Protein AF-A0A5R2N5Z0-F1 (afdb_monomer_lite)

Secondary structure (DSSP, 8-state):
-HHHHHHHHHHHHHHSSSHHHHHHHHHHHHHHHHHHHHHHHHHHHHHHHHSS-SHHHHHHHHHHHHHHHHHGGG--TTS-HHHHHHHHHHHHHHHHHHHHHHHHHHHHHS-TTTHHHHHHHHHHHHHHHHHHHHHHHHHHT-B-TTT--BTTSSPPGGG--GGGTHHHHHHHHHHHHHHHHHHHHHHHHSPPPP--

Foldseek 3Di:
DPPPLVVVLVLQLLLDPHSVVSNVLLVVLQVVLVVVCVVCLVVLLVCLLPDFWLVVLLVVLLVLLLVLLLCLLVSWRVPDSNSVSNSVSSNVSSVSSSVSNVLSCQVVQDPPVCSVVVVVVVVVVVVVVVVVLVVCLQAAQQADLVQCAGPVRHHHPPNAGVNRVSSVSVSSNVVSVVSVVVCVCCVPPPDTGDRD

pLDDT: mean 79.61, std 14.68, range [30.98, 94.62]

Structure (mmCIF, N/CA/C/O backbone):
data_AF-A0A5R2N5Z0-F1
#
_entry.id   AF-A0A5R2N5Z0-F1
#
loop_
_atom_site.group_PDB
_atom_site.id
_atom_site.type_symbol
_atom_site.label_atom_id
_atom_site.label_alt_id
_atom_site.label_comp_id
_atom_site.label_asym_id
_atom_site.label_entity_id
_atom_site.label_seq_id
_atom_site.pdbx_PDB_ins_code
_atom_site.Cartn_x
_atom_site.Cartn_y
_atom_site.Cartn_z
_atom_site.occupancy
_atom_site.B_iso_or_equiv
_atom_site.auth_seq_id
_atom_site.auth_comp_id
_atom_site.auth_asym_id
_atom_site.auth_atom_id
_atom_site.pdbx_PDB_model_num
ATOM 1 N N . GLU A 1 1 ? 20.540 -1.200 4.847 1.00 33.84 1 GLU A N 1
ATOM 2 C CA . GLU A 1 1 ? 19.324 -0.393 4.609 1.00 33.84 1 GLU A CA 1
ATOM 3 C C . GLU A 1 1 ? 19.370 0.466 3.334 1.00 33.84 1 GLU A C 1
ATOM 5 O O . GLU A 1 1 ? 18.316 0.897 2.898 1.00 33.84 1 GLU A O 1
ATOM 10 N N . ASP A 1 2 ? 20.505 0.599 2.629 1.00 30.98 2 ASP A N 1
ATOM 11 C CA . ASP A 1 2 ? 20.614 1.455 1.420 1.00 30.98 2 ASP A CA 1
ATOM 12 C C . ASP A 1 2 ? 20.087 0.867 0.089 1.00 30.98 2 ASP A C 1
ATOM 14 O O . ASP A 1 2 ? 20.066 1.545 -0.938 1.00 30.98 2 ASP A O 1
ATOM 18 N N . GLY A 1 3 ? 19.667 -0.401 0.060 1.00 31.23 3 GLY A N 1
ATOM 19 C CA . GLY A 1 3 ? 19.335 -1.094 -1.195 1.00 31.23 3 GLY A CA 1
ATOM 20 C C . GLY A 1 3 ? 17.943 -0.787 -1.761 1.00 31.23 3 GLY A C 1
ATOM 21 O O . GLY A 1 3 ? 17.785 -0.699 -2.977 1.00 31.23 3 GLY A O 1
ATOM 22 N N . ALA A 1 4 ? 16.940 -0.607 -0.896 1.00 36.75 4 ALA A N 1
ATOM 23 C CA . ALA A 1 4 ? 15.539 -0.465 -1.310 1.00 36.75 4 ALA A CA 1
ATOM 24 C C . ALA A 1 4 ? 15.214 0.956 -1.804 1.00 36.75 4 ALA A C 1
ATOM 26 O O . ALA A 1 4 ? 14.618 1.114 -2.864 1.00 36.75 4 ALA A O 1
ATOM 27 N N . VAL A 1 5 ? 15.721 1.989 -1.116 1.00 38.81 5 VAL A N 1
ATOM 28 C CA . VAL A 1 5 ? 15.572 3.400 -1.532 1.00 38.81 5 VAL A CA 1
ATOM 29 C C . VAL A 1 5 ? 16.271 3.662 -2.878 1.00 38.81 5 VAL A C 1
ATOM 31 O O . VAL A 1 5 ? 15.799 4.456 -3.688 1.00 38.81 5 VAL A O 1
ATOM 34 N N . SER A 1 6 ? 17.364 2.943 -3.162 1.00 37.88 6 SER A N 1
ATOM 35 C CA . SER A 1 6 ? 18.084 3.025 -4.440 1.00 37.88 6 SER A CA 1
ATOM 36 C C . SER A 1 6 ? 17.338 2.354 -5.604 1.00 37.88 6 SER A C 1
ATOM 38 O O . SER A 1 6 ? 17.490 2.777 -6.751 1.00 37.88 6 SER A O 1
ATOM 40 N N . ALA A 1 7 ? 16.538 1.316 -5.339 1.00 41.22 7 ALA A N 1
ATOM 41 C CA . ALA A 1 7 ? 15.806 0.587 -6.374 1.00 41.22 7 ALA A CA 1
ATOM 42 C C . ALA A 1 7 ? 14.606 1.392 -6.902 1.00 41.22 7 ALA A C 1
ATOM 44 O O . ALA A 1 7 ? 14.468 1.534 -8.118 1.00 41.22 7 ALA A O 1
ATOM 45 N N . ASP A 1 8 ? 13.818 2.001 -6.011 1.00 47.19 8 ASP A N 1
ATOM 46 C CA . ASP A 1 8 ? 12.657 2.818 -6.396 1.00 47.19 8 ASP A CA 1
ATOM 47 C C . ASP A 1 8 ? 13.067 4.113 -7.110 1.00 47.19 8 ASP A C 1
ATOM 49 O O . ASP A 1 8 ? 12.486 4.493 -8.129 1.00 47.19 8 ASP A O 1
ATOM 53 N N . GLY A 1 9 ? 14.149 4.751 -6.652 1.00 47.19 9 GLY A N 1
ATOM 54 C CA . GLY A 1 9 ? 14.732 5.901 -7.338 1.00 47.19 9 GLY A CA 1
ATOM 55 C C . GLY A 1 9 ? 15.148 5.566 -8.775 1.00 47.19 9 GLY A C 1
ATOM 56 O O . GLY A 1 9 ? 14.816 6.300 -9.706 1.00 47.19 9 GLY A O 1
ATOM 57 N N . LYS A 1 10 ? 15.796 4.416 -8.998 1.00 47.25 10 LYS A N 1
ATOM 58 C CA . LYS A 1 10 ? 16.235 3.997 -10.340 1.00 47.25 10 LYS A CA 1
ATOM 59 C C . LYS A 1 10 ? 15.083 3.810 -11.330 1.00 47.25 10 LYS A C 1
ATOM 61 O O . LYS A 1 10 ? 15.271 4.044 -12.522 1.00 47.25 10 LYS A O 1
ATOM 66 N N . VAL A 1 11 ? 13.900 3.413 -10.865 1.00 53.12 11 VAL A N 1
ATOM 67 C CA . VAL A 1 11 ? 12.702 3.275 -11.711 1.00 53.12 11 VAL A CA 1
ATOM 68 C C . VAL A 1 11 ? 12.232 4.642 -12.209 1.00 53.12 11 VAL A C 1
ATOM 70 O O . VAL A 1 11 ? 12.000 4.828 -13.403 1.00 53.12 11 VAL A O 1
ATOM 73 N N . VAL A 1 12 ? 12.173 5.632 -11.319 1.00 52.94 12 VAL A N 1
ATOM 74 C CA . VAL A 1 12 ? 11.751 6.997 -11.663 1.00 52.94 12 VAL A CA 1
ATOM 75 C C . VAL A 1 12 ? 12.792 7.708 -12.529 1.00 52.94 12 VAL A C 1
ATOM 77 O O . VAL A 1 12 ? 12.440 8.400 -13.483 1.00 52.94 12 VAL A O 1
ATOM 80 N N . SER A 1 13 ? 14.083 7.486 -12.263 1.00 51.47 13 SER A N 1
ATOM 81 C CA . SER A 1 13 ? 15.160 8.042 -13.087 1.00 51.47 13 SER A CA 1
ATOM 82 C C . SER A 1 13 ? 15.214 7.446 -14.494 1.00 51.47 13 SER A C 1
ATOM 84 O O . SER A 1 13 ? 15.720 8.100 -15.395 1.00 51.47 13 SER A O 1
ATOM 86 N N . ARG A 1 14 ? 14.719 6.215 -14.694 1.00 51.12 14 ARG A N 1
ATOM 87 C CA . ARG A 1 14 ? 14.605 5.582 -16.021 1.00 51.12 14 ARG A CA 1
ATOM 88 C C . ARG A 1 14 ? 13.442 6.139 -16.846 1.00 51.12 14 ARG A C 1
ATOM 90 O O . ARG A 1 14 ? 13.487 6.064 -18.068 1.00 51.12 14 ARG A O 1
ATOM 97 N N . MET A 1 15 ? 12.411 6.683 -16.196 1.00 50.12 15 MET A N 1
ATOM 98 C CA . MET A 1 15 ? 11.264 7.304 -16.872 1.00 50.12 15 MET A CA 1
ATOM 99 C C . MET A 1 15 ? 11.481 8.787 -17.206 1.00 50.12 15 MET A C 1
ATOM 101 O O . MET A 1 15 ? 10.793 9.315 -18.080 1.00 50.12 15 MET A O 1
ATOM 105 N N . ALA A 1 16 ? 12.410 9.459 -16.519 1.00 50.47 16 ALA A N 1
ATOM 106 C CA . ALA A 1 16 ? 12.745 10.860 -16.746 1.00 50.47 16 ALA A CA 1
ATOM 107 C C . ALA A 1 16 ? 13.871 11.007 -17.783 1.00 50.47 16 ALA A C 1
ATOM 109 O O . ALA A 1 16 ? 14.869 10.295 -17.738 1.00 50.47 16 ALA A O 1
ATOM 110 N N . SER A 1 17 ? 13.742 11.981 -18.686 1.00 51.91 17 SER A N 1
ATOM 111 C CA . SER A 1 17 ? 14.800 12.370 -19.632 1.00 51.91 17 SER A CA 1
ATOM 112 C C . SER A 1 17 ? 16.055 12.918 -18.936 1.00 51.91 17 SER A C 1
ATOM 114 O O . SER A 1 17 ? 17.140 12.862 -19.508 1.00 51.91 17 SER A O 1
ATOM 116 N N . ASP A 1 18 ? 15.909 13.395 -17.694 1.00 61.56 18 ASP A N 1
ATOM 117 C CA . ASP A 1 18 ? 16.994 13.746 -16.778 1.00 61.56 18 ASP A CA 1
ATOM 118 C C . ASP A 1 18 ? 16.850 12.945 -15.460 1.00 61.56 18 ASP A C 1
ATOM 120 O O . ASP A 1 18 ? 15.913 13.185 -14.684 1.00 61.56 18 ASP A O 1
ATOM 124 N N . PRO A 1 19 ? 17.772 12.005 -15.173 1.00 63.25 19 PRO A N 1
ATOM 125 C CA . PRO A 1 19 ? 17.781 11.208 -13.948 1.00 63.25 19 PRO A CA 1
ATOM 126 C C . PRO A 1 19 ? 17.721 12.036 -12.659 1.00 63.25 19 PRO A C 1
ATOM 128 O O . PRO A 1 19 ? 17.112 11.599 -11.679 1.00 63.25 19 PRO A O 1
ATOM 131 N N . THR A 1 20 ? 18.329 13.227 -12.647 1.00 69.94 20 THR A N 1
ATOM 132 C CA . THR A 1 20 ? 18.408 14.085 -11.456 1.00 69.94 20 THR A CA 1
ATOM 133 C C . THR A 1 20 ? 17.073 14.762 -11.157 1.00 69.94 20 THR A C 1
ATOM 135 O O . THR A 1 20 ? 16.627 14.763 -10.008 1.00 69.94 20 THR A O 1
ATOM 138 N N . ALA A 1 21 ? 16.373 15.234 -12.192 1.00 70.50 21 ALA A N 1
ATOM 139 C CA . ALA A 1 21 ? 15.020 15.771 -12.072 1.00 70.50 21 ALA A CA 1
ATOM 140 C C . ALA A 1 21 ? 14.020 14.688 -11.624 1.00 70.50 21 ALA A C 1
ATOM 142 O O . ALA A 1 21 ? 13.158 14.953 -10.785 1.00 70.50 21 ALA A O 1
ATOM 143 N N . GLY A 1 22 ? 14.183 13.452 -12.118 1.00 71.06 22 GLY A N 1
ATOM 144 C CA . GLY A 1 22 ? 13.424 12.279 -11.672 1.00 71.06 22 GLY A CA 1
ATOM 145 C C . GLY A 1 22 ? 13.566 12.012 -10.171 1.00 71.06 22 GLY A C 1
ATOM 146 O O . GLY A 1 22 ? 12.567 11.874 -9.466 1.00 71.06 22 GLY A O 1
ATOM 147 N N . GLN A 1 23 ? 14.805 11.999 -9.667 1.00 73.81 23 GLN A N 1
ATOM 148 C CA . GLN A 1 23 ? 15.074 11.819 -8.234 1.00 73.81 23 GLN A CA 1
ATOM 149 C C . GLN A 1 23 ? 14.538 12.961 -7.376 1.00 73.81 23 GLN A C 1
ATOM 151 O O . GLN A 1 23 ? 13.970 12.711 -6.313 1.00 73.81 23 GLN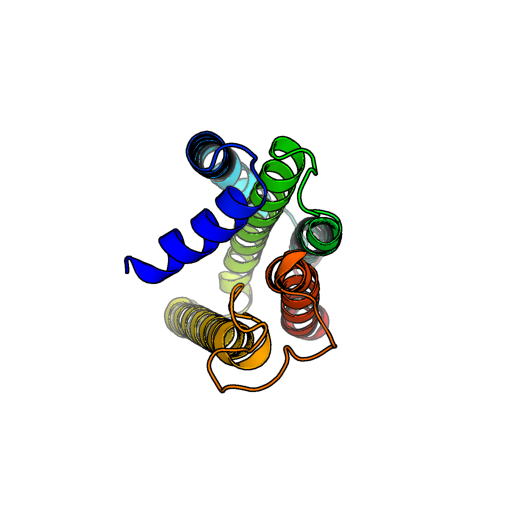 A O 1
ATOM 156 N N . ALA A 1 24 ? 14.691 14.207 -7.827 1.00 80.62 24 ALA A N 1
ATOM 157 C CA . ALA A 1 24 ? 14.181 15.358 -7.094 1.00 80.62 24 ALA A CA 1
ATOM 158 C C . ALA A 1 24 ? 12.651 15.302 -6.968 1.00 80.62 24 ALA A C 1
ATOM 160 O O . ALA A 1 24 ? 12.121 15.427 -5.865 1.00 80.62 24 ALA A O 1
ATOM 161 N N . ALA A 1 25 ? 11.936 15.049 -8.072 1.00 78.69 25 ALA A N 1
ATOM 162 C CA . ALA A 1 25 ? 10.478 14.933 -8.067 1.00 78.69 25 ALA A CA 1
ATOM 163 C C . ALA A 1 25 ? 9.991 13.803 -7.149 1.00 78.69 25 ALA A C 1
ATOM 165 O O . ALA A 1 25 ? 9.043 13.995 -6.389 1.00 78.69 25 ALA A O 1
ATOM 166 N N . TRP A 1 26 ? 10.669 12.654 -7.175 1.00 80.75 26 TRP A N 1
ATOM 167 C CA . TRP A 1 26 ? 10.400 11.541 -6.267 1.00 80.75 26 TRP A CA 1
ATOM 168 C C . TRP A 1 26 ? 10.559 11.939 -4.797 1.00 80.75 26 TRP A C 1
ATOM 170 O O . TRP A 1 26 ? 9.645 11.740 -3.995 1.00 80.75 26 TRP A O 1
ATOM 180 N N . GLY A 1 27 ? 11.689 12.565 -4.453 1.00 83.50 27 GLY A N 1
ATOM 181 C CA . GLY A 1 27 ? 11.962 13.037 -3.097 1.00 83.50 27 GLY A CA 1
ATOM 182 C C . GLY A 1 27 ? 10.915 14.036 -2.605 1.00 83.50 27 GLY A C 1
ATOM 183 O O . GLY A 1 27 ? 10.393 13.888 -1.500 1.00 83.50 27 GLY A O 1
ATOM 184 N N . TYR A 1 28 ? 10.537 15.008 -3.443 1.00 86.00 28 TYR A N 1
ATOM 185 C CA . TYR A 1 28 ? 9.466 15.953 -3.118 1.00 86.00 28 TYR A CA 1
ATOM 186 C C . TYR A 1 28 ? 8.107 15.268 -2.951 1.00 86.00 28 TYR A C 1
ATOM 188 O O . TYR A 1 28 ? 7.357 15.630 -2.047 1.00 86.00 28 TYR A O 1
ATOM 196 N N . GLY A 1 29 ? 7.794 14.265 -3.774 1.00 86.69 29 GLY A N 1
ATOM 197 C CA . GLY A 1 29 ? 6.554 13.498 -3.670 1.00 86.69 29 GLY A CA 1
ATOM 198 C C . GLY A 1 29 ? 6.425 12.727 -2.362 1.00 86.69 29 GLY A C 1
ATOM 199 O O . GLY A 1 29 ? 5.371 12.772 -1.722 1.00 86.69 29 GLY A O 1
ATOM 200 N N . ILE A 1 30 ? 7.501 12.060 -1.935 1.00 86.38 30 ILE A N 1
ATOM 201 C CA . ILE A 1 30 ? 7.548 11.362 -0.645 1.00 86.38 30 ILE A CA 1
ATOM 202 C C . ILE A 1 30 ? 7.458 12.364 0.506 1.00 86.38 30 ILE A C 1
ATOM 204 O O . ILE A 1 30 ? 6.686 12.148 1.438 1.00 86.38 30 ILE A O 1
ATOM 208 N N . ALA A 1 31 ? 8.190 13.479 0.439 1.00 89.81 31 ALA A N 1
ATOM 209 C CA . ALA A 1 31 ? 8.143 14.512 1.472 1.00 89.81 31 ALA A CA 1
ATOM 210 C C . ALA A 1 31 ? 6.736 15.118 1.612 1.00 89.81 31 ALA A C 1
ATOM 212 O O . ALA A 1 31 ? 6.231 15.263 2.725 1.00 89.81 31 ALA A O 1
ATOM 213 N N . ALA A 1 32 ? 6.075 15.419 0.491 1.00 90.94 32 ALA A N 1
ATOM 214 C CA . ALA A 1 32 ? 4.706 15.920 0.479 1.00 90.94 32 ALA A CA 1
ATOM 215 C C . ALA A 1 32 ? 3.717 14.886 1.038 1.00 90.94 32 ALA A C 1
ATOM 217 O O . ALA A 1 32 ? 2.877 15.237 1.865 1.00 90.94 32 ALA A O 1
ATOM 218 N N . ALA A 1 33 ? 3.840 13.612 0.648 1.00 91.44 33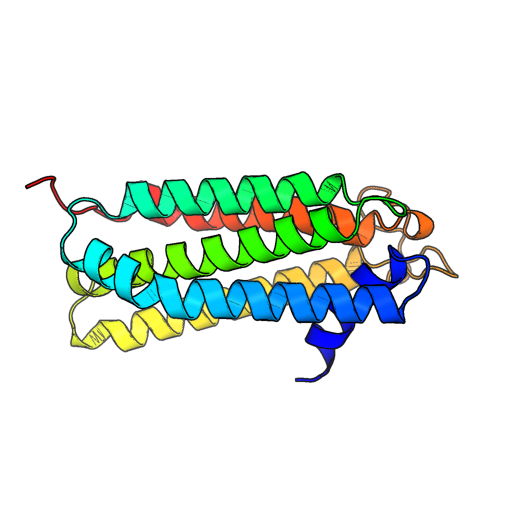 ALA A N 1
ATOM 219 C CA . ALA A 1 33 ? 3.025 12.532 1.202 1.00 91.44 33 ALA A CA 1
ATOM 220 C C . ALA A 1 33 ? 3.214 12.413 2.720 1.00 91.44 33 ALA A C 1
ATOM 222 O O . ALA A 1 33 ? 2.233 12.390 3.459 1.00 91.44 33 ALA A O 1
ATOM 223 N N . GLY A 1 34 ? 4.464 12.413 3.190 1.00 91.75 34 GLY A N 1
ATOM 224 C CA . GLY A 1 34 ? 4.799 12.363 4.611 1.00 91.75 34 GLY A CA 1
ATOM 225 C C . GLY A 1 34 ? 4.230 13.546 5.393 1.00 91.75 34 GLY A C 1
ATOM 226 O O . GLY A 1 34 ? 3.694 13.351 6.479 1.00 91.75 34 GLY A O 1
ATOM 227 N N . LEU A 1 35 ? 4.263 14.757 4.827 1.00 94.50 35 LEU A N 1
ATOM 228 C CA . LEU A 1 35 ? 3.645 15.937 5.434 1.00 94.50 35 LEU A CA 1
ATOM 229 C C . LEU A 1 35 ? 2.119 15.790 5.539 1.00 94.50 35 LEU A C 1
ATOM 231 O O . LEU A 1 35 ? 1.541 16.079 6.585 1.00 94.50 35 LEU A O 1
ATOM 235 N N . VAL A 1 36 ? 1.469 15.309 4.475 1.00 93.75 36 VAL A N 1
ATOM 236 C CA . VAL A 1 36 ? 0.022 15.039 4.465 1.00 93.75 36 VAL A CA 1
ATOM 237 C C . VAL A 1 36 ? -0.339 13.999 5.524 1.00 93.75 36 VAL A C 1
ATOM 239 O O . VAL A 1 36 ? -1.278 14.213 6.287 1.00 93.75 36 VAL A O 1
ATOM 242 N N . ILE A 1 37 ? 0.427 12.910 5.617 1.00 92.94 37 ILE A N 1
ATOM 243 C CA . ILE A 1 37 ? 0.243 11.872 6.636 1.00 92.94 37 ILE A CA 1
ATOM 244 C C . ILE A 1 37 ? 0.420 12.472 8.033 1.00 92.94 37 ILE A C 1
ATOM 246 O O . ILE A 1 37 ? -0.460 12.326 8.871 1.00 92.94 37 ILE A O 1
ATOM 250 N N . ALA A 1 38 ? 1.501 13.209 8.283 1.00 94.12 38 ALA A N 1
ATOM 251 C CA . ALA A 1 38 ? 1.785 13.790 9.593 1.00 94.12 38 ALA A CA 1
ATOM 252 C C . ALA A 1 38 ? 0.668 14.724 10.093 1.00 94.12 38 ALA A C 1
ATOM 254 O O . ALA A 1 38 ? 0.347 14.721 11.280 1.00 94.12 38 ALA A O 1
ATOM 255 N N . ILE A 1 39 ? 0.057 15.500 9.193 1.00 94.62 39 ILE A N 1
ATOM 256 C CA . ILE A 1 39 ? -1.018 16.440 9.534 1.00 94.62 39 ILE A CA 1
ATOM 257 C C . ILE A 1 39 ? -2.366 15.724 9.689 1.00 94.62 39 ILE A C 1
ATOM 259 O O . ILE A 1 39 ? -3.127 16.034 10.606 1.00 94.62 39 ILE A O 1
ATOM 263 N N . LEU A 1 40 ? -2.689 14.786 8.795 1.00 92.81 40 LEU A N 1
ATOM 264 C CA . LEU A 1 40 ? -4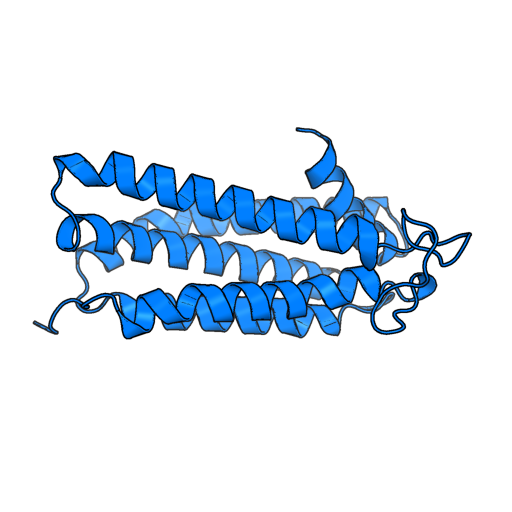.008 14.151 8.761 1.00 92.81 40 LEU A CA 1
ATOM 265 C C . LEU A 1 40 ? -4.125 12.937 9.686 1.00 92.81 40 LEU A C 1
ATOM 267 O O . LEU A 1 40 ? -5.230 12.658 10.146 1.00 92.81 40 LEU A O 1
ATOM 271 N N . SER A 1 41 ? -3.033 12.238 10.005 1.00 91.12 41 SER A N 1
ATOM 272 C CA . SER A 1 41 ? -3.059 11.057 10.879 1.00 91.12 41 SER A CA 1
ATOM 273 C C . SER A 1 41 ? -3.674 11.330 12.258 1.00 91.12 41 SER A C 1
ATOM 275 O O . SER A 1 41 ? -4.524 10.541 12.665 1.00 91.12 41 SER A O 1
ATOM 277 N N . PRO A 1 42 ? -3.367 12.436 12.971 1.00 90.62 42 PRO A N 1
ATOM 278 C CA . PRO A 1 42 ? -4.038 12.759 14.235 1.00 90.62 42 PRO A CA 1
ATOM 279 C C . PRO A 1 42 ? -5.548 12.988 14.078 1.00 90.62 42 PRO A C 1
ATOM 281 O O . PRO A 1 42 ? -6.340 12.578 14.926 1.00 90.62 42 PRO A O 1
ATOM 284 N N . ILE A 1 43 ? -5.957 13.625 12.976 1.00 92.06 43 ILE A N 1
ATOM 285 C CA . ILE A 1 43 ? -7.364 13.925 12.683 1.00 92.06 43 ILE A CA 1
ATOM 286 C C . ILE A 1 43 ? -8.117 12.623 12.399 1.00 92.06 43 ILE A C 1
ATOM 288 O O . ILE A 1 43 ? -9.164 12.367 12.988 1.00 92.06 43 ILE A O 1
ATOM 292 N N . LEU A 1 44 ? -7.561 11.777 11.531 1.00 90.00 44 LEU A N 1
ATOM 293 C CA . LEU A 1 44 ? -8.141 10.486 11.179 1.00 90.00 44 LEU A CA 1
ATOM 294 C C . LEU A 1 44 ? -8.118 9.502 12.348 1.00 90.00 44 LEU A C 1
ATOM 296 O O . LEU A 1 44 ? -9.073 8.751 12.495 1.00 90.00 44 LEU A O 1
ATOM 300 N N . GLY A 1 45 ? -7.097 9.543 13.207 1.00 89.00 45 GLY A N 1
ATOM 301 C CA . GLY A 1 45 ? -7.054 8.772 14.449 1.00 89.00 45 GLY A CA 1
ATOM 302 C C . GLY A 1 45 ? -8.190 9.163 15.393 1.00 89.00 45 GLY A C 1
ATOM 303 O O . GLY A 1 45 ? -8.958 8.309 15.820 1.00 89.00 45 GLY A O 1
ATOM 304 N N . SER A 1 46 ? -8.392 10.467 15.609 1.00 89.19 46 SER A N 1
ATOM 305 C CA . SER A 1 46 ? -9.523 10.974 16.399 1.00 89.19 46 SER A CA 1
ATOM 306 C C . SER A 1 46 ? -10.880 10.564 15.806 1.00 89.19 46 SER A C 1
ATOM 308 O O . SER A 1 46 ? -11.787 10.152 16.534 1.00 89.19 46 SER A O 1
ATOM 310 N N . ILE A 1 47 ? -11.017 10.602 14.474 1.00 88.44 47 ILE A N 1
ATOM 311 C CA . ILE A 1 47 ? -12.203 10.092 13.772 1.00 88.44 47 ILE A CA 1
ATOM 312 C C . ILE A 1 47 ? -12.347 8.580 13.991 1.00 88.44 47 ILE A C 1
ATOM 314 O O . ILE A 1 47 ? -13.450 8.124 14.275 1.00 88.44 47 ILE A O 1
ATOM 318 N N . ALA A 1 48 ? -11.278 7.792 13.893 1.00 85.62 48 ALA A N 1
ATOM 319 C CA . ALA A 1 48 ? -11.308 6.341 14.082 1.00 85.62 48 ALA A CA 1
ATOM 320 C C . ALA A 1 48 ? -11.691 5.935 15.516 1.00 85.62 48 ALA A C 1
ATOM 322 O O . ALA A 1 48 ? -12.384 4.930 15.715 1.00 85.62 48 ALA A O 1
ATOM 323 N N . ASP A 1 49 ? -11.305 6.743 16.502 1.00 82.69 49 ASP A N 1
ATOM 324 C CA . ASP A 1 49 ? -11.668 6.548 17.904 1.00 82.69 49 ASP A CA 1
ATOM 325 C C . ASP A 1 49 ? -13.152 6.855 18.152 1.00 82.69 49 ASP A C 1
ATOM 327 O O . ASP A 1 49 ? -13.843 6.085 18.824 1.00 82.69 49 ASP A O 1
ATOM 331 N N . GLN A 1 50 ? -13.672 7.935 17.559 1.00 80.44 50 GLN A N 1
ATOM 332 C CA . GLN A 1 50 ? -15.043 8.412 17.787 1.00 80.44 50 GLN A CA 1
ATOM 333 C C . GLN A 1 50 ? -16.098 7.769 16.871 1.00 80.44 50 GLN A C 1
ATOM 335 O O . GLN A 1 50 ? -17.271 7.689 17.232 1.00 80.44 50 GLN A O 1
ATOM 340 N N . THR A 1 51 ? -15.711 7.311 15.680 1.00 68.56 51 THR A N 1
ATOM 341 C CA . THR A 1 51 ? -16.649 6.817 14.659 1.00 68.56 51 THR A CA 1
ATOM 342 C C . THR A 1 51 ? -17.018 5.346 14.893 1.00 68.56 51 THR A C 1
ATOM 344 O O . THR A 1 51 ? -16.280 4.577 15.512 1.00 68.56 51 THR A O 1
ATOM 347 N N . GLY A 1 52 ? -18.199 4.946 14.404 1.00 73.75 52 GLY A N 1
ATOM 348 C CA . GLY A 1 52 ? -18.734 3.579 14.453 1.00 73.75 52 GLY A CA 1
ATOM 349 C C . GLY A 1 52 ? -17.927 2.566 13.616 1.00 73.75 52 GLY A C 1
ATOM 350 O O . GLY A 1 52 ? -16.799 2.252 13.968 1.00 73.75 52 GLY A O 1
ATOM 351 N N . PRO A 1 53 ? -18.462 1.963 12.548 1.00 82.44 53 PRO A N 1
ATOM 352 C CA . PRO A 1 53 ? -17.761 0.896 11.823 1.00 82.44 53 PRO A CA 1
ATOM 353 C C . PRO A 1 53 ? -16.443 1.381 11.186 1.00 82.44 53 PRO A C 1
ATOM 355 O O . PRO A 1 53 ? -16.416 2.428 10.535 1.00 82.44 53 PRO A O 1
ATOM 358 N N . ARG A 1 54 ? -15.351 0.621 11.359 1.00 86.00 54 ARG A N 1
ATOM 359 C CA . ARG A 1 54 ? -14.010 0.962 10.831 1.00 86.00 54 ARG A CA 1
ATOM 360 C C . ARG A 1 54 ? -13.750 0.350 9.461 1.00 86.00 54 ARG A C 1
ATOM 362 O O . ARG A 1 54 ? -13.009 0.925 8.664 1.00 86.00 54 ARG A O 1
ATOM 369 N N . LYS A 1 55 ? -14.391 -0.778 9.141 1.00 87.56 55 LYS A N 1
ATOM 370 C CA . LYS A 1 55 ? -14.193 -1.450 7.851 1.00 87.56 55 LYS A CA 1
ATOM 371 C C . LYS A 1 55 ? -14.526 -0.570 6.645 1.00 87.56 55 LYS A C 1
ATOM 373 O O . LYS A 1 55 ? -13.762 -0.632 5.688 1.00 87.56 55 LYS A O 1
ATOM 378 N N . PRO A 1 56 ? -15.592 0.260 6.634 1.00 89.69 56 PRO A N 1
ATOM 379 C CA . PRO A 1 56 ? -15.875 1.120 5.486 1.00 89.69 56 PRO A CA 1
ATOM 380 C C . PRO A 1 56 ? -14.744 2.111 5.189 1.00 89.69 56 PRO A C 1
ATOM 382 O O . PRO A 1 56 ? -14.429 2.342 4.025 1.00 89.69 56 PRO A O 1
ATOM 385 N N . TRP A 1 57 ? -14.091 2.643 6.227 1.00 90.50 57 TRP A N 1
ATOM 386 C CA . TRP A 1 57 ? -12.928 3.519 6.075 1.00 90.50 57 TRP A CA 1
ATOM 387 C C . TRP A 1 57 ? -11.734 2.769 5.498 1.00 90.50 57 TRP A C 1
ATOM 389 O O . TRP A 1 57 ? -11.121 3.231 4.537 1.00 90.50 57 TRP A O 1
ATOM 399 N N . ILE A 1 58 ? -11.456 1.571 6.019 1.00 91.44 58 ILE A N 1
ATOM 400 C CA . ILE A 1 58 ? -10.400 0.715 5.476 1.00 91.44 58 ILE A CA 1
ATOM 401 C C . ILE A 1 58 ? -10.692 0.363 4.010 1.00 91.44 58 ILE A C 1
ATOM 403 O O . ILE A 1 58 ? -9.798 0.452 3.180 1.00 91.44 58 ILE A O 1
ATOM 407 N N . ALA A 1 59 ? -11.939 0.039 3.657 1.00 91.81 59 ALA A N 1
ATOM 408 C CA . ALA A 1 59 ? -12.335 -0.278 2.282 1.00 91.81 59 ALA A CA 1
ATOM 409 C C . ALA A 1 59 ? -12.167 0.918 1.336 1.00 91.81 59 ALA A C 1
ATOM 411 O O . ALA A 1 59 ? -11.714 0.754 0.201 1.00 91.81 59 ALA A O 1
ATOM 412 N N . PHE A 1 60 ? -12.499 2.121 1.803 1.00 93.69 60 PHE A N 1
ATOM 413 C CA . PHE A 1 60 ? -12.320 3.354 1.046 1.00 93.69 60 PHE A CA 1
ATOM 414 C C . PHE A 1 60 ? -10.841 3.599 0.716 1.00 93.69 60 PHE A C 1
ATOM 416 O O . PHE A 1 60 ? -10.483 3.721 -0.457 1.00 93.69 60 PHE A O 1
ATOM 423 N N . PHE A 1 61 ? -9.964 3.581 1.724 1.00 93.69 61 PHE A N 1
ATOM 424 C CA . PHE A 1 61 ? -8.529 3.773 1.505 1.00 93.69 61 PHE A CA 1
ATOM 425 C C . PHE A 1 61 ? -7.893 2.614 0.731 1.00 93.69 61 PHE A C 1
ATOM 427 O O . PHE A 1 61 ? -7.075 2.845 -0.159 1.00 93.69 61 PHE A O 1
ATOM 434 N N . ALA A 1 62 ? -8.326 1.378 0.980 1.00 93.00 62 ALA A N 1
ATOM 435 C CA . ALA A 1 62 ? -7.906 0.213 0.212 1.00 93.00 62 ALA A CA 1
ATOM 436 C C . ALA A 1 62 ? -8.235 0.368 -1.278 1.00 93.00 62 ALA A C 1
ATOM 438 O O . ALA A 1 62 ? -7.392 0.080 -2.125 1.00 93.00 62 ALA A O 1
ATOM 439 N N . THR A 1 63 ? -9.426 0.878 -1.606 1.00 94.00 63 THR A N 1
ATOM 440 C CA . THR A 1 63 ? -9.832 1.138 -2.993 1.00 94.00 63 THR A CA 1
ATOM 441 C C . THR A 1 63 ? -8.941 2.199 -3.631 1.00 94.00 63 THR A C 1
ATOM 443 O O . THR A 1 63 ? -8.424 1.975 -4.723 1.00 94.00 63 THR A O 1
ATOM 446 N N . ILE A 1 64 ? -8.687 3.318 -2.939 1.00 94.50 64 ILE A N 1
ATOM 447 C CA . ILE A 1 64 ? -7.780 4.372 -3.427 1.00 94.50 64 ILE A CA 1
ATOM 448 C C . ILE A 1 64 ? -6.387 3.801 -3.703 1.00 94.50 64 ILE A C 1
ATOM 450 O O . ILE A 1 64 ? -5.820 4.053 -4.768 1.00 94.50 64 ILE A O 1
ATOM 454 N N . LYS A 1 65 ? -5.852 2.997 -2.780 1.00 92.81 65 LYS A N 1
ATOM 455 C CA . LYS A 1 65 ? -4.551 2.342 -2.932 1.00 92.81 65 LYS A CA 1
ATOM 456 C C . LYS A 1 65 ? -4.529 1.408 -4.142 1.00 92.81 65 LYS A C 1
ATOM 458 O O . LYS A 1 65 ? -3.635 1.523 -4.974 1.00 92.81 65 LYS A O 1
ATOM 463 N N . ILE A 1 66 ? -5.506 0.510 -4.265 1.00 93.19 66 ILE A N 1
ATOM 464 C CA . ILE A 1 66 ? -5.583 -0.474 -5.358 1.00 93.19 66 ILE A CA 1
ATOM 465 C C . ILE A 1 66 ? -5.695 0.225 -6.712 1.00 93.19 66 ILE A C 1
ATOM 467 O O . ILE A 1 66 ? -4.968 -0.125 -7.642 1.00 93.19 66 ILE A O 1
ATOM 471 N N . VAL A 1 67 ? -6.565 1.232 -6.821 1.00 93.75 67 VAL A N 1
ATOM 472 C CA . VAL A 1 67 ? -6.729 2.016 -8.050 1.00 93.75 67 VAL A CA 1
ATOM 473 C C . VAL A 1 67 ? -5.432 2.744 -8.389 1.00 93.75 67 VAL A C 1
ATOM 475 O O . VAL A 1 67 ? -4.965 2.640 -9.519 1.00 93.75 67 VAL A O 1
ATOM 478 N N . SER A 1 68 ? -4.802 3.407 -7.416 1.00 91.44 68 SER A N 1
ATOM 479 C CA . SER A 1 68 ? -3.549 4.137 -7.644 1.00 91.44 68 SER A CA 1
ATOM 480 C C . SER A 1 68 ? -2.426 3.210 -8.115 1.00 91.44 68 SER A C 1
ATOM 482 O O . SER A 1 68 ? -1.760 3.507 -9.103 1.00 91.44 68 SER A O 1
ATOM 484 N N . LEU A 1 69 ? -2.270 2.047 -7.474 1.00 89.88 69 LEU A N 1
ATOM 485 C CA . LEU A 1 69 ? -1.280 1.036 -7.853 1.00 89.88 69 LEU A CA 1
ATOM 486 C C . LEU A 1 69 ? -1.564 0.412 -9.225 1.00 89.88 69 LEU A C 1
ATOM 488 O O . LEU A 1 69 ? -0.637 0.150 -9.985 1.00 89.88 69 LEU A O 1
ATOM 492 N N . THR A 1 70 ? -2.833 0.199 -9.569 1.00 89.69 70 THR A N 1
ATOM 493 C CA . THR A 1 70 ? -3.217 -0.325 -10.888 1.00 89.69 70 THR A CA 1
ATOM 494 C C . THR A 1 70 ? -2.937 0.702 -11.983 1.00 89.69 70 THR A C 1
ATOM 496 O O . THR A 1 70 ? -2.440 0.349 -13.050 1.00 89.69 70 THR A O 1
ATOM 499 N N . LEU A 1 71 ? -3.188 1.988 -11.716 1.00 88.50 71 LEU A N 1
ATOM 500 C CA . LEU A 1 71 ? -2.918 3.074 -12.659 1.00 88.50 71 LEU A CA 1
ATOM 501 C C . LEU A 1 71 ? -1.421 3.280 -12.930 1.00 88.50 71 LEU A C 1
ATOM 503 O O . LEU A 1 71 ? -1.078 3.764 -14.009 1.00 88.50 71 LEU A O 1
ATOM 507 N N . LEU A 1 72 ? -0.527 2.850 -12.029 1.00 85.00 72 LEU A N 1
ATOM 508 C CA . LEU A 1 72 ? 0.919 2.839 -12.289 1.00 85.00 72 LEU A CA 1
ATOM 509 C C . LEU A 1 72 ? 1.304 1.941 -13.476 1.00 85.00 72 LEU A C 1
ATOM 511 O O . LEU A 1 72 ? 2.357 2.153 -14.071 1.00 85.00 72 LEU A O 1
ATOM 515 N N . TRP A 1 73 ? 0.438 1.016 -13.908 1.00 82.81 73 TRP A N 1
ATOM 516 C CA . TRP A 1 73 ? 0.635 0.295 -15.168 1.00 82.81 73 TRP A CA 1
ATOM 517 C C . TRP A 1 73 ? 0.773 1.236 -16.371 1.00 82.81 73 TRP A C 1
ATOM 519 O O . TRP A 1 73 ? 1.523 0.951 -17.302 1.00 82.81 73 TRP A O 1
ATOM 529 N N . PHE A 1 74 ? 0.083 2.377 -16.365 1.00 80.19 74 PHE A N 1
ATOM 530 C CA . PHE A 1 74 ? 0.130 3.354 -17.455 1.00 80.19 74 PHE A CA 1
ATOM 531 C C . PHE A 1 74 ? 1.328 4.308 -17.368 1.00 80.19 74 PHE A C 1
ATOM 533 O O . PHE A 1 74 ? 1.486 5.150 -18.249 1.00 80.19 74 PHE A O 1
ATOM 540 N N . ALA A 1 75 ? 2.195 4.169 -16.359 1.00 76.62 75 ALA A N 1
ATOM 541 C CA . ALA A 1 75 ? 3.426 4.941 -16.218 1.00 76.62 75 ALA A CA 1
ATOM 542 C C . ALA A 1 75 ? 4.510 4.456 -17.203 1.00 76.62 75 ALA A C 1
ATOM 544 O O . ALA A 1 75 ? 5.538 3.914 -16.808 1.00 76.62 75 ALA A O 1
ATOM 545 N N . ALA A 1 76 ? 4.262 4.598 -18.505 1.00 71.38 76 ALA A N 1
ATOM 546 C CA . ALA A 1 76 ? 5.238 4.289 -19.548 1.00 71.38 76 ALA A CA 1
ATOM 547 C C . ALA A 1 76 ? 6.349 5.362 -19.614 1.00 71.38 76 ALA A C 1
ATOM 549 O O . ALA A 1 76 ? 6.088 6.521 -19.269 1.00 71.38 76 ALA A O 1
ATOM 550 N N . PRO A 1 77 ? 7.563 5.039 -20.097 1.00 62.00 77 PRO A N 1
ATOM 551 C CA . PRO A 1 77 ? 8.602 6.037 -20.356 1.00 62.00 77 PRO A CA 1
ATOM 552 C C . PRO A 1 77 ? 8.070 7.185 -21.236 1.00 62.00 77 PRO A C 1
ATOM 554 O O . PRO A 1 77 ? 7.479 6.938 -22.285 1.00 62.00 77 PRO A O 1
ATOM 557 N N . GLY A 1 78 ? 8.229 8.438 -20.790 1.00 64.25 78 GLY A N 1
ATOM 558 C CA . GLY A 1 78 ? 7.622 9.624 -21.422 1.00 64.25 78 GLY A CA 1
ATOM 559 C C . GLY A 1 78 ? 6.277 10.073 -20.828 1.00 64.25 78 GLY A C 1
ATOM 560 O O . GLY A 1 78 ? 5.751 11.115 -21.219 1.00 64.25 78 GLY A O 1
ATOM 561 N N . SER A 1 79 ? 5.729 9.334 -19.859 1.00 71.06 79 SER A N 1
ATOM 562 C CA . SER A 1 79 ? 4.552 9.754 -19.089 1.00 71.06 79 SER A CA 1
ATOM 563 C C . SER A 1 79 ? 4.864 10.940 -18.177 1.00 71.06 79 SER A C 1
ATOM 565 O O . SER A 1 79 ? 6.010 11.176 -17.793 1.00 71.06 79 SER A O 1
ATOM 567 N N . ASN A 1 80 ? 3.826 11.682 -17.782 1.00 78.81 80 ASN A N 1
ATOM 568 C CA . ASN A 1 80 ? 3.984 12.809 -16.871 1.00 78.81 80 ASN A CA 1
ATOM 569 C C . ASN A 1 80 ? 4.498 12.330 -15.500 1.00 78.81 80 ASN A C 1
ATOM 571 O O . ASN A 1 80 ? 3.744 11.759 -14.710 1.00 78.81 80 ASN A O 1
ATOM 575 N N . LEU A 1 81 ? 5.772 12.611 -15.218 1.00 77.81 81 LEU A N 1
ATOM 576 C CA . LEU A 1 81 ? 6.457 12.278 -13.970 1.00 77.81 81 LEU A CA 1
ATOM 577 C C . LEU A 1 81 ? 5.674 12.732 -12.729 1.00 77.81 81 LEU A C 1
ATOM 579 O O . LEU A 1 81 ? 5.602 11.996 -11.748 1.00 77.81 81 LEU A O 1
ATOM 583 N N . PHE A 1 82 ? 5.029 13.901 -12.789 1.00 81.06 82 PHE A N 1
ATOM 584 C CA . PHE A 1 82 ? 4.202 14.403 -11.693 1.00 81.06 82 PHE A CA 1
ATOM 585 C C . PHE A 1 82 ? 3.034 13.464 -11.380 1.00 81.06 82 PHE A C 1
ATOM 587 O O . PHE A 1 82 ? 2.749 13.212 -10.216 1.00 81.06 82 PHE A O 1
ATOM 594 N N . LEU A 1 83 ? 2.380 12.912 -12.405 1.00 83.06 83 LEU A N 1
ATOM 595 C CA . LEU A 1 83 ? 1.255 11.994 -12.231 1.00 83.06 83 LEU A CA 1
ATOM 596 C C . LEU A 1 83 ? 1.716 10.674 -11.604 1.00 83.06 83 LEU A C 1
ATOM 598 O O . LEU A 1 83 ? 1.056 10.173 -10.700 1.00 83.06 83 LEU A O 1
ATOM 602 N N . VAL A 1 84 ? 2.861 10.137 -12.036 1.00 84.88 84 VAL A N 1
ATOM 603 C CA . VAL A 1 84 ? 3.436 8.900 -11.476 1.00 84.88 84 VAL A CA 1
ATOM 604 C C . VAL A 1 84 ? 3.765 9.079 -9.995 1.00 84.88 84 VAL A C 1
ATOM 606 O O . VAL A 1 84 ? 3.349 8.274 -9.163 1.00 84.88 84 VAL A O 1
ATOM 609 N N . VAL A 1 85 ? 4.457 10.172 -9.662 1.00 85.56 85 VAL A N 1
ATOM 610 C CA . VAL A 1 85 ? 4.792 10.524 -8.278 1.00 85.56 85 VAL A CA 1
ATOM 611 C C . VAL A 1 85 ? 3.523 10.747 -7.456 1.00 85.56 85 VAL A C 1
ATOM 613 O O . VAL A 1 85 ? 3.421 10.230 -6.350 1.00 85.56 85 VAL A O 1
ATOM 616 N N . LEU A 1 86 ? 2.522 11.442 -8.002 1.00 87.69 86 LEU A N 1
ATOM 617 C CA . LEU A 1 86 ? 1.246 11.680 -7.331 1.00 87.69 86 LEU A CA 1
ATOM 618 C C . LEU A 1 86 ? 0.501 10.375 -7.027 1.00 87.69 86 LEU A C 1
ATOM 620 O O . LEU A 1 86 ? 0.012 10.214 -5.913 1.00 87.69 86 LEU A O 1
ATOM 624 N N . LEU A 1 87 ? 0.417 9.445 -7.985 1.00 88.69 87 LEU A N 1
ATOM 625 C CA . LEU A 1 87 ? -0.216 8.138 -7.781 1.00 88.69 87 LEU A CA 1
ATOM 626 C C . LEU A 1 87 ? 0.508 7.328 -6.706 1.00 88.69 87 LEU A C 1
ATOM 628 O O . LEU A 1 87 ? -0.142 6.725 -5.852 1.00 88.69 87 LEU A O 1
ATOM 632 N N . PHE A 1 88 ? 1.843 7.336 -6.721 1.00 87.56 88 PHE A N 1
ATOM 633 C CA . PHE A 1 88 ? 2.638 6.657 -5.704 1.00 87.56 88 PHE A CA 1
ATOM 634 C C . PHE A 1 88 ? 2.428 7.279 -4.318 1.00 87.56 88 PHE A C 1
ATOM 636 O O . PHE A 1 88 ? 2.109 6.575 -3.362 1.00 87.56 88 PHE A O 1
ATOM 643 N N . SER A 1 89 ? 2.522 8.607 -4.215 1.00 90.19 89 SER A N 1
ATOM 644 C CA . SER A 1 89 ? 2.235 9.352 -2.989 1.00 90.19 89 SER A CA 1
ATOM 645 C C . SER A 1 89 ? 0.825 9.057 -2.480 1.00 90.19 89 SER A C 1
ATOM 647 O O . SER A 1 89 ? 0.657 8.760 -1.303 1.00 90.19 89 SER A O 1
ATOM 649 N N . LEU A 1 90 ? -0.184 9.064 -3.353 1.00 92.44 90 LEU A N 1
ATOM 650 C CA . LEU A 1 90 ? -1.571 8.777 -2.989 1.00 92.44 90 LEU A CA 1
ATOM 651 C C . LEU A 1 90 ? -1.750 7.341 -2.478 1.00 92.44 90 LEU A C 1
ATOM 653 O O . LEU A 1 90 ? -2.437 7.137 -1.477 1.00 92.44 90 LEU A O 1
ATOM 657 N N . ALA A 1 91 ? -1.110 6.358 -3.118 1.00 91.81 91 ALA A N 1
ATOM 658 C CA . ALA A 1 91 ? -1.117 4.971 -2.658 1.00 91.81 91 ALA A CA 1
ATOM 659 C C . ALA A 1 91 ? -0.486 4.829 -1.263 1.00 91.81 91 ALA A C 1
ATOM 661 O O . ALA A 1 91 ? -1.037 4.121 -0.418 1.00 91.81 91 ALA A O 1
ATOM 662 N N . SER A 1 92 ? 0.623 5.530 -1.012 1.00 90.50 92 SER A N 1
ATOM 663 C CA . SER A 1 92 ? 1.304 5.558 0.287 1.00 90.50 92 SER A CA 1
ATOM 664 C C . SER A 1 92 ? 0.449 6.219 1.368 1.00 90.50 92 SER A C 1
ATOM 666 O O . SER A 1 92 ? 0.234 5.627 2.420 1.00 90.50 92 SER A O 1
ATOM 668 N N . VAL A 1 93 ? -0.131 7.392 1.092 1.00 92.94 93 VAL A N 1
ATOM 669 C CA . VAL A 1 93 ? -1.041 8.075 2.028 1.00 92.94 93 VAL A CA 1
ATOM 670 C C . VAL A 1 93 ? -2.250 7.196 2.365 1.00 92.94 93 VAL A C 1
ATOM 672 O O . VAL A 1 93 ? -2.608 7.044 3.531 1.00 92.94 93 VAL A O 1
ATOM 675 N N . ALA A 1 94 ? -2.865 6.570 1.359 1.00 93.75 94 ALA A N 1
ATOM 676 C CA . ALA A 1 94 ? -3.990 5.667 1.573 1.00 93.75 94 ALA A CA 1
ATOM 677 C C . ALA A 1 94 ? -3.597 4.424 2.393 1.00 93.75 94 ALA A C 1
ATOM 679 O O . ALA A 1 94 ? -4.378 3.971 3.230 1.00 93.75 94 ALA A O 1
ATOM 680 N N . ALA A 1 95 ? -2.391 3.884 2.192 1.00 91.00 95 ALA A N 1
ATOM 681 C CA . ALA A 1 95 ? -1.882 2.776 2.993 1.00 91.00 95 ALA A CA 1
ATOM 682 C C . ALA A 1 95 ? -1.741 3.165 4.473 1.00 91.00 95 ALA A C 1
ATOM 684 O O . ALA A 1 95 ? -2.253 2.446 5.327 1.00 91.00 95 ALA A O 1
ATOM 685 N N . GLU A 1 96 ? -1.132 4.314 4.767 1.00 93.19 96 GLU A N 1
ATOM 686 C CA . GLU A 1 96 ? -0.961 4.799 6.142 1.00 93.19 96 GLU A CA 1
ATOM 687 C C . GLU A 1 96 ? -2.303 5.037 6.837 1.00 93.19 96 GLU A C 1
ATOM 689 O O . GLU A 1 96 ? -2.525 4.588 7.961 1.00 93.19 96 GLU A O 1
ATOM 694 N N . PHE A 1 97 ? -3.257 5.668 6.152 1.00 92.69 97 PHE A N 1
ATOM 695 C CA . PHE A 1 97 ? -4.584 5.890 6.727 1.00 92.69 97 PHE A CA 1
ATOM 696 C C . PHE A 1 97 ? -5.341 4.583 6.953 1.00 92.69 97 PHE A C 1
ATOM 698 O O . PHE A 1 97 ? -5.966 4.414 7.998 1.00 92.69 97 PHE A O 1
ATOM 705 N N . SER A 1 98 ? -5.239 3.619 6.035 1.00 91.81 98 SER A N 1
ATOM 706 C CA . SER A 1 98 ? -5.771 2.272 6.257 1.00 91.81 98 SER A CA 1
ATOM 707 C C . SER A 1 98 ? -5.178 1.620 7.513 1.00 91.81 98 SER A C 1
ATOM 709 O O . SER A 1 98 ? -5.914 0.938 8.229 1.00 91.81 98 SER A O 1
ATOM 711 N N . THR A 1 99 ? -3.886 1.821 7.792 1.00 89.81 99 THR A N 1
ATOM 712 C CA . THR A 1 99 ? -3.217 1.310 9.000 1.00 89.81 99 THR A CA 1
ATOM 713 C C . THR A 1 99 ? -3.753 1.977 10.264 1.00 89.81 99 THR A C 1
ATOM 715 O O . THR A 1 99 ? -4.091 1.273 11.209 1.00 89.81 99 THR A O 1
ATOM 718 N N . VAL A 1 100 ? -3.958 3.300 10.262 1.00 91.31 100 VAL A N 1
ATOM 719 C CA . VAL A 1 100 ? -4.549 4.026 11.405 1.00 91.31 100 VAL A CA 1
ATOM 720 C C . VAL A 1 100 ? -5.909 3.435 11.801 1.00 91.31 100 VAL A C 1
ATOM 722 O O . VAL A 1 100 ? -6.159 3.154 12.975 1.00 91.31 100 VAL A O 1
ATOM 725 N N . PHE A 1 101 ? -6.790 3.185 10.826 1.00 90.12 101 PHE A N 1
ATOM 726 C CA . PHE A 1 101 ? -8.087 2.563 11.107 1.00 90.12 101 PHE A CA 1
ATOM 727 C C . PHE A 1 101 ? -7.953 1.102 11.550 1.00 90.12 101 PHE A C 1
ATOM 729 O O . PHE A 1 101 ? -8.667 0.694 12.467 1.00 90.12 101 PHE A O 1
ATOM 736 N N . ASN A 1 102 ? -7.045 0.327 10.951 1.00 89.44 102 ASN A N 1
ATOM 737 C CA . ASN A 1 102 ? -6.766 -1.052 11.361 1.00 89.44 102 ASN A CA 1
ATOM 738 C C . ASN A 1 102 ? -6.305 -1.126 12.826 1.00 89.44 102 ASN A C 1
ATOM 740 O O . ASN A 1 102 ? -6.831 -1.917 13.610 1.00 89.44 102 ASN A O 1
ATOM 744 N N . ASP A 1 103 ? -5.380 -0.256 13.218 1.00 88.81 103 ASP A N 1
ATOM 745 C CA . ASP A 1 103 ? -4.833 -0.224 14.571 1.00 88.81 103 ASP A CA 1
ATOM 746 C C . ASP A 1 103 ? -5.898 0.180 15.596 1.00 88.81 103 ASP A C 1
ATOM 748 O O . ASP A 1 103 ? -5.955 -0.396 16.683 1.00 88.81 103 ASP A O 1
ATOM 752 N N . SER A 1 104 ? -6.832 1.065 15.226 1.00 87.81 104 SER A N 1
ATOM 753 C CA . SER A 1 104 ? -7.981 1.417 16.075 1.00 87.81 104 SER A CA 1
ATOM 754 C C . SER A 1 104 ? -8.943 0.240 16.339 1.00 87.81 104 SER A C 1
ATOM 756 O O . SER A 1 104 ? -9.694 0.253 17.318 1.00 87.81 104 SER A O 1
ATOM 758 N N . MET A 1 105 ? -8.939 -0.805 15.496 1.00 85.81 105 MET A N 1
ATOM 759 C CA . MET A 1 105 ? -9.780 -1.998 15.688 1.00 85.81 105 MET A CA 1
ATOM 760 C C . MET A 1 105 ? -9.182 -2.978 16.704 1.00 85.81 105 MET A C 1
ATOM 762 O O . MET A 1 105 ? -9.927 -3.673 17.402 1.00 85.81 105 MET A O 1
ATOM 766 N N . MET A 1 106 ? -7.851 -3.023 16.817 1.00 84.19 106 MET A N 1
ATOM 767 C CA . MET A 1 106 ? -7.121 -3.998 17.636 1.00 84.19 106 MET A CA 1
ATOM 768 C C . MET A 1 106 ? -7.574 -4.047 19.107 1.00 84.19 106 MET A C 1
ATOM 770 O O . MET A 1 106 ? -7.820 -5.152 19.600 1.00 84.19 106 MET A O 1
ATOM 774 N N . PRO A 1 107 ? -7.780 -2.913 19.814 1.00 83.31 107 PRO A N 1
ATOM 775 C CA . PRO A 1 107 ? -8.211 -2.926 21.214 1.00 83.31 107 PRO A CA 1
ATOM 776 C C . PRO A 1 107 ? -9.583 -3.559 21.464 1.00 83.31 107 PRO A C 1
ATOM 778 O O . PRO A 1 107 ? -9.900 -3.880 22.608 1.00 83.31 107 PRO A O 1
ATOM 781 N N . ARG A 1 108 ? -10.413 -3.708 20.423 1.00 81.88 108 ARG A N 1
ATOM 782 C CA . ARG A 1 108 ? -11.753 -4.311 20.520 1.00 81.88 108 ARG A CA 1
ATOM 783 C C . ARG A 1 108 ? -11.747 -5.803 20.198 1.00 81.88 108 ARG A C 1
ATOM 785 O O . ARG A 1 108 ? -12.642 -6.514 20.640 1.00 81.88 108 ARG A O 1
ATOM 792 N N . LEU A 1 109 ? -10.771 -6.257 19.418 1.00 83.12 109 LEU A N 1
ATOM 793 C CA . LEU A 1 109 ? -10.688 -7.629 18.913 1.00 83.12 109 LEU A CA 1
ATOM 794 C C . LEU A 1 109 ? -9.823 -8.530 19.791 1.00 83.12 109 LEU A C 1
ATOM 796 O O . LEU A 1 109 ? -10.034 -9.739 19.828 1.00 83.12 109 LEU A O 1
ATOM 800 N N . VAL A 1 110 ? -8.837 -7.949 20.472 1.00 86.00 110 VAL A N 1
ATOM 801 C CA . VAL A 1 110 ? -7.789 -8.688 21.175 1.00 86.00 110 VAL A CA 1
ATOM 802 C C . VAL A 1 110 ? -7.704 -8.213 22.630 1.00 86.00 110 VAL A C 1
ATOM 804 O O . VAL A 1 110 ? -7.778 -7.007 22.884 1.00 86.00 110 VAL A O 1
ATOM 807 N N . PRO A 1 111 ? -7.503 -9.118 23.608 1.00 87.94 111 PRO A N 1
ATOM 808 C CA . PRO A 1 111 ? -7.205 -8.730 24.983 1.00 87.94 111 PRO A CA 1
ATOM 809 C C . PRO A 1 111 ? -5.990 -7.796 25.060 1.00 87.94 111 PRO A C 1
ATOM 811 O O . PRO A 1 1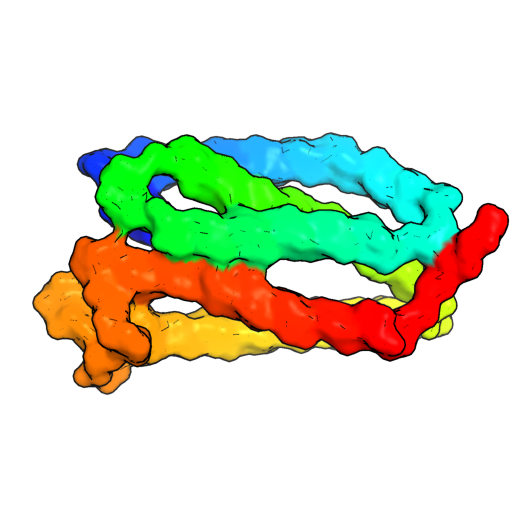11 ? -4.981 -8.032 24.398 1.00 87.94 111 PRO A O 1
ATOM 814 N N . LYS A 1 112 ? -6.034 -6.774 25.926 1.00 86.62 112 LYS A N 1
ATOM 815 C CA . LYS A 1 112 ? -4.968 -5.753 26.039 1.00 86.62 112 LYS A CA 1
ATOM 816 C C . LYS A 1 112 ? -3.555 -6.330 26.201 1.00 86.62 112 LYS A C 1
ATOM 818 O O . LYS A 1 112 ? -2.610 -5.763 25.665 1.00 86.62 112 LYS A O 1
ATOM 823 N N . ALA A 1 113 ? -3.421 -7.458 26.900 1.00 90.38 113 ALA A N 1
ATOM 824 C CA . ALA A 1 113 ? -2.143 -8.138 27.114 1.00 90.38 113 ALA A CA 1
ATOM 825 C C . ALA A 1 113 ? -1.536 -8.737 25.830 1.00 90.38 113 ALA A C 1
ATOM 827 O O . ALA A 1 113 ? -0.324 -8.911 25.745 1.00 90.38 113 ALA A O 1
ATOM 828 N N . GLU A 1 114 ? -2.359 -9.043 24.824 1.00 90.19 114 GLU A N 1
ATOM 829 C CA . GLU A 1 114 ? -1.930 -9.702 23.589 1.00 90.19 114 GLU A CA 1
ATOM 830 C C . GLU A 1 114 ? -1.792 -8.754 22.395 1.00 90.19 114 GLU A C 1
ATOM 832 O O . GLU A 1 114 ? -1.173 -9.135 21.402 1.00 90.19 114 GLU A O 1
ATOM 837 N N . ILE A 1 115 ? -2.295 -7.515 22.490 1.00 88.75 115 ILE A N 1
ATOM 838 C CA . ILE A 1 115 ? -2.256 -6.530 21.392 1.00 88.75 115 ILE A CA 1
ATOM 839 C C . ILE A 1 115 ? -0.836 -6.376 20.838 1.00 88.75 115 ILE A C 1
ATOM 841 O O . ILE A 1 115 ? -0.642 -6.478 19.629 1.00 88.75 115 ILE A O 1
ATOM 845 N N . GLY A 1 116 ? 0.161 -6.190 21.710 1.00 88.19 116 GLY A N 1
ATOM 846 C CA . GLY A 1 116 ? 1.554 -6.021 21.287 1.00 88.19 116 GLY A CA 1
ATOM 847 C C . GLY A 1 116 ? 2.110 -7.254 20.569 1.00 88.19 116 GLY A C 1
ATOM 848 O O . GLY A 1 116 ? 2.749 -7.128 19.529 1.00 88.19 116 GLY A O 1
ATOM 849 N N . ARG A 1 117 ? 1.813 -8.460 21.070 1.00 90.81 117 ARG A N 1
ATOM 850 C CA . ARG A 1 117 ? 2.261 -9.721 20.459 1.00 90.81 117 ARG A CA 1
ATOM 851 C C . ARG A 1 117 ? 1.645 -9.916 19.075 1.00 90.81 117 ARG A C 1
ATOM 853 O O . ARG A 1 117 ? 2.367 -10.217 18.130 1.00 90.81 117 ARG A O 1
ATOM 860 N N . ILE A 1 118 ? 0.328 -9.740 18.958 1.00 89.25 118 ILE A N 1
ATOM 861 C CA . ILE A 1 118 ? -0.391 -9.938 17.694 1.00 89.25 118 ILE A CA 1
ATOM 862 C C . ILE A 1 118 ? -0.005 -8.861 16.676 1.00 89.25 118 ILE A C 1
ATOM 864 O O . ILE A 1 118 ? 0.250 -9.199 15.524 1.00 89.25 118 ILE A O 1
ATOM 868 N N . SER A 1 119 ? 0.117 -7.599 17.097 1.00 87.31 119 SER A N 1
ATOM 869 C CA . SER A 1 119 ? 0.570 -6.511 16.222 1.00 87.31 119 SER A CA 1
ATOM 870 C C . SER A 1 119 ? 1.983 -6.770 15.690 1.00 87.31 119 SER A C 1
ATOM 872 O O . SER A 1 119 ? 2.199 -6.755 14.480 1.00 87.31 119 SER A O 1
ATOM 874 N N . ASN A 1 120 ? 2.932 -7.137 16.559 1.00 89.75 120 ASN A N 1
ATOM 875 C CA . ASN A 1 120 ? 4.298 -7.456 16.133 1.00 89.75 120 ASN A CA 1
ATOM 876 C C . ASN A 1 120 ? 4.346 -8.651 15.168 1.00 89.75 120 ASN A C 1
ATOM 878 O O . ASN A 1 120 ? 5.110 -8.634 14.205 1.00 89.75 120 ASN A O 1
ATOM 882 N N . MET A 1 121 ? 3.521 -9.680 15.393 1.00 91.62 121 MET A N 1
ATOM 883 C CA . MET A 1 121 ? 3.398 -10.802 14.458 1.00 91.62 121 MET A CA 1
ATOM 884 C C . MET A 1 121 ? 2.821 -10.366 13.106 1.00 91.62 121 MET A C 1
ATOM 886 O O . MET A 1 121 ? 3.310 -10.822 12.075 1.00 91.62 121 MET A O 1
ATOM 890 N N . ALA A 1 122 ? 1.820 -9.482 13.096 1.00 88.25 122 ALA A N 1
ATOM 891 C CA . ALA A 1 122 ? 1.238 -8.945 11.868 1.00 88.25 122 ALA A CA 1
ATOM 892 C C . ALA A 1 122 ? 2.266 -8.133 11.064 1.00 88.25 122 ALA A C 1
ATOM 894 O O . ALA A 1 122 ? 2.426 -8.371 9.867 1.00 88.25 122 ALA A O 1
ATOM 895 N N . TRP A 1 123 ? 3.026 -7.255 11.728 1.00 89.25 123 TRP A N 1
ATOM 896 C CA . TRP A 1 123 ? 4.134 -6.519 11.112 1.00 89.25 123 TRP A CA 1
ATOM 897 C C . TRP A 1 123 ? 5.213 -7.459 10.569 1.00 89.25 123 TRP A C 1
ATOM 899 O O . TRP A 1 123 ? 5.616 -7.329 9.414 1.00 89.25 123 TRP A O 1
ATOM 909 N N . GLY A 1 124 ? 5.640 -8.452 11.355 1.00 90.62 124 GLY A N 1
ATOM 910 C CA . GLY A 1 124 ? 6.629 -9.443 10.924 1.00 90.62 124 GLY A CA 1
ATOM 911 C C . GLY A 1 124 ? 6.179 -10.242 9.698 1.00 90.62 124 GLY A C 1
ATOM 912 O O . GLY A 1 124 ? 6.948 -10.412 8.752 1.00 90.62 124 GLY A O 1
ATOM 913 N N . LEU A 1 125 ? 4.917 -10.681 9.673 1.00 90.81 125 LEU A N 1
ATOM 914 C CA . LEU A 1 125 ? 4.340 -11.380 8.524 1.00 90.81 125 LEU A CA 1
ATOM 915 C C . LEU A 1 125 ? 4.234 -10.463 7.296 1.00 90.81 125 LEU A C 1
ATOM 917 O O . LEU A 1 125 ? 4.509 -10.904 6.181 1.00 90.81 125 LEU A O 1
ATOM 921 N N . GLY A 1 126 ? 3.896 -9.186 7.497 1.00 88.44 126 GLY A N 1
ATOM 922 C CA . GLY A 1 126 ? 3.881 -8.169 6.446 1.00 88.44 126 GLY A CA 1
ATOM 923 C C . GLY A 1 126 ? 5.258 -7.965 5.810 1.00 88.44 126 GLY A C 1
ATOM 924 O O . GLY A 1 126 ? 5.381 -8.024 4.586 1.00 88.44 126 GLY A O 1
ATOM 925 N N . TYR A 1 127 ? 6.306 -7.810 6.626 1.00 90.62 127 TYR A N 1
ATOM 926 C CA . TYR A 1 127 ? 7.684 -7.700 6.138 1.00 90.62 127 TYR A CA 1
ATOM 927 C C . TYR A 1 127 ? 8.149 -8.961 5.410 1.00 90.62 127 TYR A C 1
ATOM 929 O O . TYR A 1 127 ? 8.777 -8.862 4.357 1.00 90.62 127 TYR A O 1
ATOM 937 N N . LEU A 1 128 ? 7.809 -10.145 5.926 1.00 91.75 128 LEU A N 1
ATOM 938 C CA . LEU A 1 128 ? 8.120 -11.409 5.262 1.00 91.75 128 LEU A CA 1
ATOM 939 C C . LEU A 1 128 ? 7.440 -11.502 3.888 1.00 91.75 128 LEU A C 1
ATOM 941 O O . LEU A 1 128 ? 8.091 -11.853 2.907 1.00 91.75 128 LEU A O 1
ATOM 945 N N . GLY A 1 129 ? 6.160 -11.133 3.796 1.00 88.12 129 GLY A N 1
ATOM 946 C CA . GLY A 1 129 ? 5.432 -11.079 2.529 1.00 88.12 129 GLY A CA 1
ATOM 947 C C . GLY A 1 129 ? 6.045 -10.086 1.538 1.00 88.12 129 GLY A C 1
ATOM 948 O O . GLY A 1 129 ? 6.259 -10.434 0.378 1.00 88.12 129 GLY A O 1
ATOM 949 N N . GLY A 1 130 ? 6.398 -8.882 2.001 1.00 87.56 130 GLY A N 1
ATOM 950 C CA . GLY A 1 130 ? 7.077 -7.872 1.183 1.00 87.56 130 GLY A CA 1
ATOM 951 C C . GLY A 1 130 ? 8.439 -8.345 0.669 1.00 87.56 130 GLY A C 1
ATOM 952 O O . GLY A 1 130 ? 8.767 -8.143 -0.496 1.00 87.56 130 GLY A O 1
ATOM 953 N N . MET A 1 131 ? 9.203 -9.050 1.503 1.00 90.12 131 MET A N 1
ATOM 954 C CA . MET A 1 131 ? 10.48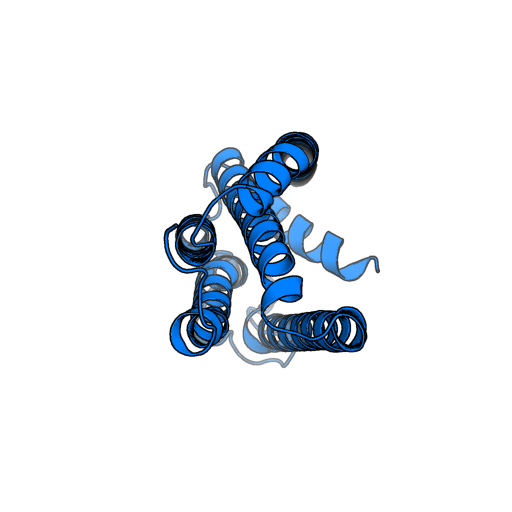1 -9.644 1.115 1.00 90.12 131 MET A CA 1
ATOM 955 C C . MET A 1 131 ? 10.311 -10.755 0.073 1.00 90.12 131 MET A C 1
ATOM 957 O O . MET A 1 131 ? 11.058 -10.783 -0.902 1.00 90.12 131 MET A O 1
ATOM 961 N N . ILE A 1 132 ? 9.316 -11.635 0.225 1.00 89.75 132 ILE A N 1
ATOM 962 C CA . ILE A 1 132 ? 9.004 -12.671 -0.773 1.00 89.75 132 ILE A CA 1
ATOM 963 C C . ILE A 1 132 ? 8.622 -12.025 -2.111 1.00 89.75 132 ILE A C 1
ATOM 965 O O . ILE A 1 132 ? 9.142 -12.427 -3.151 1.00 89.75 132 ILE A O 1
ATOM 969 N N . ALA A 1 133 ? 7.765 -11.001 -2.087 1.00 86.25 133 ALA A N 1
ATOM 970 C CA . ALA A 1 133 ? 7.372 -10.267 -3.286 1.00 86.25 133 ALA A CA 1
ATOM 971 C C . ALA A 1 133 ? 8.575 -9.584 -3.956 1.00 86.25 133 ALA A C 1
ATOM 973 O O . ALA A 1 133 ? 8.738 -9.681 -5.170 1.00 86.25 133 ALA A O 1
ATOM 974 N N . LEU A 1 134 ? 9.457 -8.956 -3.174 1.00 86.12 134 LEU A N 1
ATOM 975 C CA . LEU A 1 134 ? 10.671 -8.323 -3.686 1.00 86.12 134 LEU A CA 1
ATOM 976 C C . LEU A 1 134 ? 11.615 -9.340 -4.338 1.00 86.12 134 LEU A C 1
ATOM 978 O O . LEU A 1 134 ? 12.073 -9.119 -5.457 1.00 86.12 134 LEU A O 1
ATOM 982 N N . ILE A 1 135 ? 11.882 -10.462 -3.665 1.00 85.94 135 ILE A N 1
ATOM 983 C CA . ILE A 1 135 ? 12.708 -11.549 -4.209 1.00 85.94 135 ILE A CA 1
ATOM 984 C C . ILE A 1 135 ? 12.098 -12.059 -5.517 1.00 85.94 135 ILE A C 1
ATOM 986 O O . ILE A 1 135 ? 12.816 -12.248 -6.496 1.00 85.94 135 ILE A O 1
ATOM 990 N N . PHE A 1 136 ? 10.776 -12.228 -5.560 1.00 85.31 136 PHE A N 1
ATOM 991 C CA . PHE A 1 136 ? 10.084 -12.653 -6.768 1.00 85.31 136 PHE A CA 1
ATOM 992 C C . PHE A 1 136 ? 10.274 -11.657 -7.921 1.00 85.31 136 PHE A C 1
ATOM 994 O O . PHE A 1 136 ? 10.675 -12.060 -9.010 1.00 85.31 136 PHE A O 1
ATOM 1001 N N . VAL A 1 137 ? 10.076 -10.355 -7.687 1.00 83.62 137 VAL A N 1
ATOM 1002 C CA . VAL A 1 137 ? 10.292 -9.329 -8.722 1.00 83.62 137 VAL A CA 1
ATOM 1003 C C . VAL A 1 137 ? 11.734 -9.344 -9.208 1.00 83.62 137 VAL A C 1
ATOM 1005 O O . VAL A 1 137 ? 11.974 -9.393 -10.409 1.00 83.62 137 VAL A O 1
ATOM 1008 N N . VAL A 1 138 ? 12.706 -9.340 -8.299 1.00 79.94 138 VAL A N 1
ATOM 1009 C CA . VAL A 1 138 ? 14.125 -9.245 -8.662 1.00 79.94 138 VAL A CA 1
ATOM 1010 C C . VAL A 1 138 ? 14.599 -10.468 -9.453 1.00 79.94 138 VAL A C 1
ATOM 1012 O O . VAL A 1 138 ? 15.360 -10.325 -10.407 1.00 79.94 138 VAL A O 1
ATOM 1015 N N . LEU A 1 139 ? 14.155 -11.670 -9.083 1.00 78.25 139 LEU A N 1
ATOM 1016 C CA . LEU A 1 139 ? 14.594 -12.897 -9.749 1.00 78.25 139 LEU A CA 1
ATOM 1017 C C . LEU A 1 139 ? 13.847 -13.161 -11.061 1.00 78.25 139 LEU A C 1
ATOM 1019 O O . LEU A 1 139 ? 14.454 -13.656 -12.011 1.00 78.25 139 LEU A O 1
ATOM 1023 N N . PHE A 1 140 ? 12.552 -12.841 -11.130 1.00 75.62 140 PHE A N 1
ATOM 1024 C CA . PHE A 1 140 ? 11.683 -13.293 -12.221 1.00 75.62 140 PHE A CA 1
ATOM 1025 C C . PHE A 1 140 ? 11.172 -12.183 -13.143 1.00 75.62 140 PHE A C 1
ATOM 1027 O O . PHE A 1 140 ? 10.743 -12.495 -14.252 1.00 75.62 140 PHE A O 1
ATOM 1034 N N . LEU A 1 141 ? 11.191 -10.915 -12.720 1.00 73.88 141 LEU A N 1
ATOM 1035 C CA . LEU A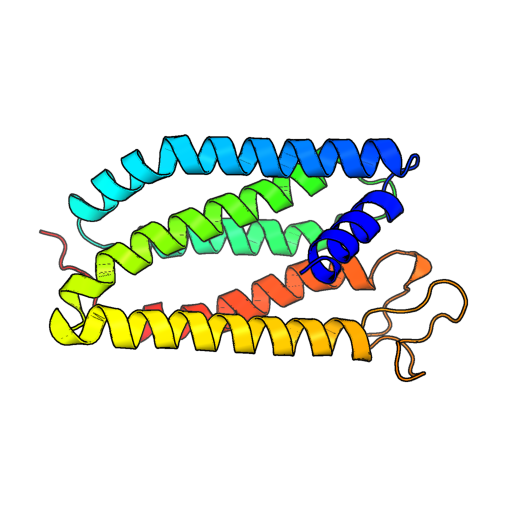 1 141 ? 10.639 -9.798 -13.500 1.00 73.88 141 LEU A CA 1
ATOM 1036 C C . LEU A 1 141 ? 11.692 -8.748 -13.864 1.00 73.88 141 LEU A C 1
ATOM 1038 O O . LEU A 1 141 ? 11.679 -8.253 -14.986 1.00 73.88 141 LEU A O 1
ATOM 1042 N N . ALA A 1 142 ? 12.599 -8.408 -12.946 1.00 74.06 142 ALA A N 1
ATOM 1043 C CA . ALA A 1 142 ? 13.597 -7.364 -13.142 1.00 74.06 142 ALA A CA 1
ATOM 1044 C C . ALA A 1 142 ? 14.627 -7.798 -14.196 1.00 74.06 142 ALA A C 1
ATOM 1046 O O . ALA A 1 142 ? 15.592 -8.511 -13.904 1.00 74.06 142 ALA A O 1
ATOM 1047 N N . GLY A 1 143 ? 14.398 -7.374 -15.437 1.00 71.06 143 GLY A N 1
ATOM 1048 C CA . GLY A 1 143 ? 15.274 -7.640 -16.569 1.00 71.06 143 GLY A CA 1
ATOM 1049 C C . GLY A 1 143 ? 16.431 -6.646 -16.643 1.00 71.06 143 GLY A C 1
ATOM 1050 O O . GLY A 1 143 ? 16.282 -5.447 -16.396 1.00 71.06 143 GLY A O 1
ATOM 1051 N N . ASN A 1 144 ? 17.612 -7.134 -17.010 1.00 68.31 144 ASN A N 1
ATOM 1052 C CA . ASN A 1 144 ? 18.742 -6.279 -17.336 1.00 68.31 144 ASN A CA 1
ATOM 1053 C C . ASN A 1 144 ? 18.522 -5.631 -18.718 1.00 68.31 144 ASN A C 1
ATOM 1055 O O . ASN A 1 144 ? 18.158 -6.305 -19.679 1.00 68.31 144 ASN A O 1
ATOM 1059 N N . LEU A 1 145 ? 18.765 -4.322 -18.820 1.00 62.75 145 LEU A N 1
ATOM 1060 C CA . LEU A 1 145 ? 18.551 -3.529 -20.038 1.00 62.75 145 LEU A CA 1
ATOM 1061 C C . LEU A 1 145 ? 19.491 -3.911 -21.197 1.00 62.75 145 LEU A C 1
ATOM 1063 O O . LEU A 1 145 ? 19.141 -3.707 -22.359 1.00 62.75 145 LEU A O 1
ATOM 1067 N N . GLU A 1 146 ? 20.668 -4.460 -20.895 1.00 62.22 146 GLU A N 1
ATOM 1068 C CA . GLU A 1 146 ? 21.678 -4.848 -21.885 1.00 62.22 146 GLU A CA 1
ATOM 1069 C C . GLU A 1 146 ? 21.448 -6.265 -22.416 1.00 62.22 146 GLU A C 1
ATOM 1071 O O . GLU A 1 146 ? 21.598 -6.513 -23.611 1.00 62.22 146 GLU A O 1
ATOM 1076 N N . THR A 1 147 ? 21.064 -7.199 -21.541 1.00 62.78 147 THR A N 1
ATOM 1077 C CA . THR A 1 147 ? 20.911 -8.618 -21.900 1.00 62.78 147 THR A CA 1
ATOM 1078 C C . THR A 1 147 ? 19.461 -9.045 -22.117 1.00 62.78 147 THR A C 1
ATOM 1080 O O . THR A 1 147 ? 19.234 -10.123 -22.657 1.00 62.78 147 THR A O 1
ATOM 1083 N N . GLY A 1 148 ? 18.482 -8.239 -21.691 1.00 63.47 148 GLY A N 1
ATOM 1084 C CA . GLY A 1 148 ? 17.052 -8.566 -21.721 1.00 63.47 148 GLY A CA 1
ATOM 1085 C C . GLY A 1 148 ? 16.633 -9.650 -20.723 1.00 63.47 148 GLY A C 1
ATOM 1086 O O . GLY A 1 148 ? 15.452 -9.957 -20.623 1.00 63.47 148 GLY A O 1
ATOM 1087 N N . LYS A 1 149 ? 17.583 -10.219 -19.971 1.00 70.06 149 LYS A N 1
ATOM 1088 C CA . LYS A 1 149 ? 17.375 -11.362 -19.078 1.00 70.06 149 LYS A CA 1
ATOM 1089 C C . LYS A 1 149 ? 17.261 -10.932 -17.627 1.00 70.06 149 LYS A C 1
ATOM 1091 O O . LYS A 1 149 ? 17.877 -9.948 -17.213 1.00 70.06 149 LYS A O 1
ATOM 1096 N N . THR A 1 150 ? 16.509 -11.693 -16.844 1.00 75.06 150 THR A N 1
ATOM 1097 C CA . THR A 1 150 ? 16.427 -11.509 -15.396 1.00 75.06 150 THR A CA 1
ATOM 1098 C C . THR A 1 150 ? 17.716 -11.959 -14.706 1.00 75.06 150 THR A C 1
ATOM 1100 O O . THR A 1 150 ? 18.623 -12.528 -15.323 1.00 75.06 150 THR A O 1
ATOM 1103 N N . LEU A 1 151 ? 17.795 -11.743 -13.392 1.00 71.06 151 LEU A N 1
ATOM 1104 C CA . LEU A 1 151 ? 18.969 -12.060 -12.573 1.00 71.06 151 LEU A CA 1
ATOM 1105 C C . LEU A 1 151 ? 19.364 -13.551 -12.596 1.00 71.06 151 LEU A C 1
ATOM 1107 O O . LEU A 1 151 ? 20.524 -13.881 -12.365 1.00 71.06 151 LEU A O 1
ATOM 1111 N N . ILE A 1 152 ? 18.426 -14.444 -12.921 1.00 73.56 152 ILE A N 1
ATOM 1112 C CA . ILE A 1 152 ? 18.653 -15.896 -13.042 1.00 73.56 152 ILE A CA 1
ATOM 1113 C C . ILE A 1 152 ? 18.836 -16.365 -14.498 1.00 73.56 152 ILE A C 1
ATOM 1115 O O . ILE A 1 152 ? 18.902 -17.564 -14.757 1.00 73.56 152 ILE A O 1
ATOM 1119 N N . GLY A 1 153 ? 18.933 -15.437 -15.457 1.00 67.06 153 GLY A N 1
ATOM 1120 C CA . GLY A 1 153 ? 19.245 -15.735 -16.860 1.00 67.06 153 GLY A CA 1
ATOM 1121 C C . GLY A 1 153 ? 18.064 -16.206 -17.718 1.00 67.06 153 GLY A C 1
ATOM 1122 O O . GLY A 1 153 ? 18.287 -16.636 -18.859 1.00 67.06 153 GLY A O 1
ATOM 1123 N N . ILE A 1 154 ? 16.837 -16.113 -17.196 1.00 75.69 154 ILE A N 1
ATOM 1124 C CA . ILE A 1 154 ? 15.595 -16.367 -17.940 1.00 75.69 154 ILE A CA 1
ATOM 1125 C C . ILE A 1 154 ? 15.059 -15.071 -18.553 1.00 75.69 154 ILE A C 1
ATOM 1127 O O . ILE A 1 154 ? 15.422 -13.977 -18.116 1.00 75.69 154 ILE A O 1
ATOM 1131 N N . ASP A 1 155 ? 14.187 -15.190 -19.548 1.00 73.19 155 ASP A N 1
ATOM 1132 C CA . ASP A 1 155 ? 13.402 -14.049 -20.015 1.00 73.19 155 ASP A CA 1
ATOM 1133 C C . ASP A 1 155 ? 12.383 -13.643 -18.930 1.00 73.19 155 ASP A C 1
ATOM 1135 O O . ASP A 1 155 ? 11.884 -14.524 -18.215 1.00 73.19 155 ASP A O 1
ATOM 1139 N N . PRO A 1 156 ? 12.080 -12.340 -18.766 1.00 75.00 156 PRO A N 1
ATOM 1140 C CA . PRO A 1 156 ? 11.103 -11.870 -17.794 1.00 75.00 156 PRO A CA 1
ATOM 1141 C C . PRO A 1 156 ? 9.785 -12.631 -17.905 1.00 75.00 156 PRO A C 1
ATOM 1143 O O . PRO A 1 156 ? 9.217 -12.785 -18.994 1.00 75.00 156 PRO A O 1
ATOM 1146 N N . LEU A 1 157 ? 9.284 -13.106 -16.761 1.00 68.19 157 LEU A N 1
ATOM 1147 C CA . LEU A 1 157 ? 7.982 -13.757 -16.721 1.00 68.19 157 LEU A CA 1
ATOM 1148 C C . LEU A 1 157 ? 6.916 -12.811 -17.295 1.00 68.19 157 LEU A C 1
ATOM 1150 O O . LEU A 1 157 ? 6.986 -11.599 -17.107 1.00 68.19 157 LEU A O 1
ATOM 1154 N N . PHE A 1 158 ? 5.920 -13.381 -17.976 1.00 68.50 158 PHE A N 1
ATOM 1155 C CA . PHE A 1 158 ? 4.851 -12.659 -18.686 1.00 68.50 158 PHE A CA 1
ATOM 1156 C C . PHE A 1 158 ? 5.271 -11.924 -19.971 1.00 68.50 158 PHE A C 1
ATOM 1158 O O . PHE A 1 158 ? 4.443 -11.226 -20.549 1.00 68.50 158 PHE A O 1
ATOM 1165 N N . GLY A 1 159 ? 6.499 -12.129 -20.466 1.00 63.78 159 GLY A N 1
ATOM 1166 C CA . GLY A 1 159 ? 6.947 -11.557 -21.743 1.00 63.78 159 GLY A CA 1
ATOM 1167 C C . GLY A 1 159 ? 7.155 -10.042 -21.693 1.00 63.78 159 GLY A C 1
ATOM 1168 O O . GLY A 1 159 ? 7.020 -9.381 -22.718 1.00 63.78 159 GLY A O 1
ATOM 1169 N N . LEU A 1 160 ? 7.440 -9.511 -20.501 1.00 71.19 160 LEU A N 1
ATOM 1170 C CA . LEU A 1 160 ? 7.651 -8.086 -20.254 1.00 71.19 160 LEU A CA 1
ATOM 1171 C C . LEU A 1 160 ? 8.933 -7.611 -20.949 1.00 71.19 160 LEU A C 1
ATOM 1173 O O . LEU A 1 160 ? 9.972 -8.259 -20.816 1.00 71.19 160 LEU A O 1
ATOM 1177 N N . ASP A 1 161 ? 8.876 -6.471 -21.638 1.00 69.94 161 ASP A N 1
ATOM 1178 C CA . ASP A 1 161 ? 10.042 -5.827 -22.246 1.00 69.94 161 ASP A CA 1
ATOM 1179 C C . ASP A 1 161 ? 10.742 -4.895 -21.231 1.00 69.94 161 ASP A C 1
ATOM 1181 O O . ASP A 1 161 ? 10.211 -3.826 -20.887 1.00 69.94 161 ASP A O 1
ATOM 1185 N N . PRO A 1 162 ? 11.968 -5.231 -20.772 1.00 66.31 162 PRO A N 1
ATOM 1186 C CA . PRO A 1 162 ? 12.724 -4.390 -19.844 1.00 66.31 162 PRO A CA 1
ATOM 1187 C C . PRO A 1 162 ? 13.056 -3.011 -20.424 1.00 66.31 162 PRO A C 1
ATOM 1189 O O . PRO A 1 162 ? 13.209 -2.047 -19.675 1.00 66.31 162 PRO A O 1
ATOM 1192 N N . LYS A 1 163 ? 13.156 -2.879 -21.755 1.00 64.94 163 LYS A N 1
ATOM 1193 C CA . LYS A 1 163 ? 13.469 -1.601 -22.416 1.00 64.94 163 LYS A CA 1
ATOM 1194 C C . LYS A 1 163 ? 12.315 -0.609 -22.332 1.00 64.94 163 LYS A C 1
ATOM 1196 O O . LYS A 1 163 ? 12.548 0.597 -22.342 1.00 64.94 163 LYS A O 1
ATOM 1201 N N . LEU A 1 164 ? 11.087 -1.109 -22.219 1.00 64.50 164 LEU A N 1
ATOM 1202 C CA . LEU A 1 164 ? 9.876 -0.309 -22.040 1.00 64.50 164 LEU A CA 1
ATOM 1203 C C . LEU A 1 164 ? 9.522 -0.093 -20.556 1.00 64.50 164 LEU A C 1
ATOM 1205 O O . LEU A 1 164 ? 8.495 0.522 -20.255 1.00 64.50 164 LEU A O 1
ATOM 1209 N N . GLY A 1 165 ? 10.358 -0.579 -19.629 1.00 66.88 165 GLY A N 1
ATOM 1210 C CA . GLY A 1 165 ? 10.124 -0.492 -18.185 1.00 66.88 165 GLY A CA 1
ATOM 1211 C C . GLY A 1 165 ? 8.890 -1.273 -17.725 1.00 66.88 165 GLY A C 1
ATOM 1212 O O . GLY A 1 165 ? 8.265 -0.915 -16.724 1.00 66.88 165 GLY A O 1
ATOM 1213 N N . GLU A 1 166 ? 8.474 -2.288 -18.486 1.00 73.25 166 GLU A N 1
ATOM 1214 C CA . GLU A 1 166 ? 7.280 -3.083 -18.183 1.00 73.25 166 GLU A CA 1
ATOM 1215 C C . GLU A 1 166 ? 7.447 -3.917 -16.912 1.00 73.25 166 GLU A C 1
ATOM 1217 O O . GLU A 1 166 ? 6.473 -4.125 -16.189 1.00 73.25 166 GLU A O 1
ATOM 1222 N N . ASP A 1 167 ? 8.684 -4.298 -16.592 1.00 72.50 167 ASP A N 1
ATOM 1223 C CA . ASP A 1 167 ? 9.077 -4.915 -15.328 1.00 72.50 167 ASP A CA 1
ATOM 1224 C C . ASP A 1 167 ? 8.655 -4.052 -14.134 1.00 72.50 167 ASP A C 1
ATOM 1226 O O . ASP A 1 167 ? 7.955 -4.524 -13.237 1.00 72.50 167 ASP A O 1
ATOM 1230 N N . ALA A 1 168 ? 9.001 -2.765 -14.158 1.00 70.75 168 ALA A N 1
ATOM 1231 C CA . ALA A 1 168 ? 8.650 -1.825 -13.106 1.00 70.75 168 ALA A CA 1
ATOM 1232 C C . ALA A 1 168 ? 7.149 -1.506 -13.092 1.00 70.75 168 ALA A C 1
ATOM 1234 O O . ALA A 1 168 ? 6.534 -1.463 -12.027 1.00 70.75 168 ALA A O 1
ATOM 1235 N N . ARG A 1 169 ? 6.525 -1.330 -14.259 1.00 80.00 169 ARG A N 1
ATOM 1236 C CA . ARG A 1 169 ? 5.090 -1.009 -14.370 1.00 80.00 169 ARG A CA 1
ATOM 1237 C C . ARG A 1 169 ? 4.203 -2.142 -13.870 1.00 80.00 169 ARG A C 1
ATOM 1239 O O . ARG A 1 169 ? 3.179 -1.878 -13.243 1.00 80.00 169 ARG A O 1
ATOM 1246 N N . PHE A 1 170 ? 4.602 -3.393 -14.099 1.00 81.44 170 PHE A N 1
ATOM 1247 C CA . PHE A 1 170 ? 3.873 -4.570 -13.628 1.00 81.44 170 PHE A CA 1
ATOM 1248 C C . PHE A 1 170 ? 3.856 -4.685 -12.098 1.00 81.44 170 PHE A C 1
ATOM 1250 O O . PHE A 1 170 ? 2.888 -5.193 -11.525 1.00 81.44 170 PHE A O 1
ATOM 1257 N N . THR A 1 171 ? 4.882 -4.167 -11.409 1.00 82.69 171 THR A N 1
ATOM 1258 C CA . THR A 1 171 ? 4.936 -4.211 -9.938 1.00 82.69 171 THR A CA 1
ATOM 1259 C C . THR A 1 171 ? 3.759 -3.496 -9.272 1.00 82.69 171 THR A C 1
ATOM 1261 O O . THR A 1 171 ? 3.322 -3.932 -8.205 1.00 82.69 171 THR A O 1
ATOM 1264 N N . GLY A 1 172 ? 3.193 -2.460 -9.906 1.00 85.75 172 GLY A N 1
ATOM 1265 C CA . GLY A 1 172 ? 2.017 -1.736 -9.420 1.00 85.75 172 GLY A CA 1
ATOM 1266 C C . GLY A 1 172 ? 0.777 -2.635 -9.329 1.00 85.75 172 GLY A C 1
ATOM 1267 O O . GLY A 1 172 ? 0.339 -2.945 -8.216 1.00 85.75 172 GLY A O 1
ATOM 1268 N N . PRO A 1 173 ? 0.232 -3.128 -10.458 1.00 87.75 173 PRO A N 1
ATOM 1269 C CA . PRO A 1 173 ? -0.886 -4.072 -10.468 1.00 87.75 173 PRO A CA 1
ATOM 1270 C C . PRO A 1 173 ? -0.630 -5.341 -9.653 1.00 87.75 173 PRO A C 1
ATOM 1272 O O . PRO A 1 173 ? -1.533 -5.819 -8.969 1.00 87.75 173 PRO A O 1
ATOM 1275 N N . MET A 1 174 ? 0.597 -5.870 -9.667 1.00 88.38 174 MET A N 1
ATOM 1276 C CA . MET A 1 174 ? 0.957 -7.028 -8.848 1.00 88.38 174 MET A CA 1
ATOM 1277 C C . MET A 1 174 ? 0.817 -6.721 -7.350 1.00 88.38 174 MET A C 1
ATOM 1279 O O . MET A 1 174 ? 0.205 -7.495 -6.615 1.00 88.38 174 MET A O 1
ATOM 1283 N N . SER A 1 175 ? 1.316 -5.567 -6.900 1.00 88.06 175 SER A N 1
ATOM 1284 C CA . SER A 1 175 ? 1.171 -5.111 -5.511 1.00 88.06 175 SER A CA 1
ATOM 1285 C C . SER A 1 175 ? -0.289 -4.832 -5.152 1.00 88.06 175 SER A C 1
ATOM 1287 O O . SER A 1 175 ? -0.710 -5.111 -4.028 1.00 88.06 175 SER A O 1
ATOM 1289 N N . ALA A 1 176 ? -1.080 -4.325 -6.103 1.00 89.69 176 ALA A N 1
ATOM 1290 C CA . ALA A 1 176 ? -2.516 -4.126 -5.939 1.00 89.69 176 ALA A CA 1
ATOM 1291 C C . ALA A 1 176 ? -3.243 -5.463 -5.727 1.00 89.69 176 ALA A C 1
ATOM 1293 O O . ALA A 1 176 ? -4.019 -5.592 -4.781 1.00 89.69 176 ALA A O 1
ATOM 1294 N N . GLY A 1 177 ? -2.945 -6.466 -6.558 1.00 91.00 177 GLY A N 1
ATOM 1295 C CA . GLY A 1 177 ? -3.495 -7.817 -6.446 1.00 91.00 177 GLY A CA 1
ATOM 1296 C C . GLY A 1 177 ? -3.075 -8.515 -5.155 1.00 91.00 177 GLY A C 1
ATOM 1297 O O . GLY A 1 177 ? -3.915 -9.097 -4.471 1.00 91.00 177 GLY A O 1
ATOM 1298 N N . TRP A 1 178 ? -1.802 -8.390 -4.771 1.00 90.06 178 TRP A N 1
ATOM 1299 C CA . TRP A 1 178 ? -1.293 -8.896 -3.498 1.00 90.06 178 TRP A CA 1
ATOM 1300 C C . TRP A 1 178 ? -2.044 -8.270 -2.320 1.00 90.06 178 TRP A C 1
ATOM 1302 O O . TRP A 1 178 ? -2.640 -8.973 -1.509 1.00 90.06 178 TRP A O 1
ATOM 1312 N N . TYR A 1 179 ? -2.104 -6.941 -2.253 1.00 90.12 179 TYR A N 1
ATOM 1313 C CA . TYR A 1 179 ? -2.816 -6.252 -1.180 1.00 90.12 179 TYR A CA 1
ATOM 1314 C C . TYR A 1 179 ? -4.310 -6.608 -1.144 1.00 90.12 179 TYR A C 1
ATOM 1316 O O . TYR A 1 179 ? -4.841 -6.867 -0.066 1.00 90.12 179 TYR A O 1
ATOM 1324 N N . PHE A 1 180 ? -4.976 -6.681 -2.301 1.00 91.88 180 PHE A N 1
ATOM 1325 C CA . PHE A 1 180 ? -6.377 -7.089 -2.392 1.00 91.88 180 PHE A CA 1
ATOM 1326 C C . PHE A 1 180 ? -6.594 -8.505 -1.846 1.00 91.88 180 PHE A C 1
ATOM 1328 O O . PHE A 1 180 ? -7.485 -8.715 -1.031 1.00 91.88 180 PHE A O 1
ATOM 1335 N N . LEU A 1 181 ? -5.751 -9.470 -2.217 1.00 91.88 181 LEU A N 1
ATOM 1336 C CA . LEU A 1 181 ? -5.861 -10.841 -1.721 1.00 91.88 181 LEU A CA 1
ATOM 1337 C C . LEU A 1 181 ? -5.725 -10.909 -0.192 1.00 91.88 181 LEU A C 1
ATOM 1339 O O . LEU A 1 181 ? -6.510 -11.586 0.469 1.00 91.88 181 LEU A O 1
ATOM 1343 N N . PHE A 1 182 ? -4.751 -10.190 0.370 1.00 90.00 182 PHE A N 1
ATOM 1344 C CA . PHE A 1 182 ? -4.440 -10.249 1.801 1.00 90.00 182 PHE A CA 1
ATOM 1345 C C . PHE A 1 182 ? -5.349 -9.387 2.681 1.00 90.00 182 PHE A C 1
ATOM 1347 O O . PHE A 1 182 ? -5.438 -9.645 3.881 1.00 90.00 182 PHE A O 1
ATOM 1354 N N . ILE A 1 183 ? -6.063 -8.407 2.119 1.00 89.81 183 ILE A N 1
ATOM 1355 C CA . ILE A 1 183 ? -7.029 -7.613 2.888 1.00 89.81 183 ILE A CA 1
ATOM 1356 C C . ILE A 1 183 ? -8.409 -8.279 2.994 1.00 89.81 183 ILE A C 1
ATOM 1358 O O . ILE A 1 183 ? -9.135 -8.037 3.958 1.00 89.81 183 ILE A O 1
ATOM 1362 N N . LEU A 1 184 ? -8.777 -9.160 2.054 1.00 90.56 184 LEU A N 1
ATOM 1363 C CA . LEU A 1 184 ? -10.074 -9.854 2.060 1.00 90.56 184 LEU A CA 1
ATOM 1364 C C . LEU A 1 184 ? -10.357 -10.647 3.350 1.00 90.56 184 LEU A C 1
ATOM 1366 O O . LEU A 1 184 ? -11.468 -10.514 3.870 1.00 90.56 184 LEU A O 1
ATOM 1370 N N . PRO A 1 185 ? -9.409 -11.422 3.920 1.00 88.75 185 PRO A N 1
ATOM 1371 C CA . PRO A 1 185 ? -9.643 -12.124 5.178 1.00 88.75 185 PRO A CA 1
ATOM 1372 C C . PRO A 1 185 ? -10.085 -11.195 6.312 1.00 88.75 185 PRO A C 1
ATOM 1374 O O . PRO A 1 185 ? -10.993 -11.541 7.062 1.00 88.75 185 PRO A O 1
ATOM 1377 N N . MET A 1 186 ? -9.523 -9.987 6.408 1.00 88.44 186 MET A N 1
ATOM 1378 C CA . MET A 1 186 ? -9.948 -9.014 7.417 1.00 88.44 186 MET A CA 1
ATOM 1379 C C . MET A 1 186 ? -11.417 -8.609 7.217 1.00 88.44 186 MET A C 1
ATOM 1381 O O . MET A 1 186 ? -12.193 -8.569 8.172 1.00 88.44 186 MET A O 1
ATOM 1385 N N . PHE A 1 187 ? -11.848 -8.382 5.974 1.00 87.62 187 PHE A N 1
ATOM 1386 C CA . PHE A 1 187 ? -13.237 -8.016 5.698 1.00 87.62 187 PHE A CA 1
ATOM 1387 C C . PHE A 1 187 ? -14.233 -9.133 6.014 1.00 87.62 187 PHE A C 1
ATOM 1389 O O . PHE A 1 187 ? -15.309 -8.834 6.540 1.00 87.62 187 PHE A O 1
ATOM 1396 N N . PHE A 1 188 ? -13.881 -10.390 5.739 1.00 87.94 188 PHE A N 1
ATOM 1397 C CA . PHE A 1 188 ? -14.776 -11.529 5.948 1.00 87.94 188 PHE A CA 1
ATOM 1398 C C . PHE A 1 188 ? -14.776 -12.068 7.381 1.00 87.94 188 PHE A C 1
ATOM 1400 O O . PHE A 1 188 ? -15.840 -12.426 7.881 1.00 87.94 188 PHE A O 1
ATOM 1407 N N . PHE A 1 189 ? -13.622 -12.119 8.052 1.00 86.31 189 PHE A N 1
ATOM 1408 C CA . PHE A 1 189 ? -13.485 -12.818 9.336 1.00 86.31 189 PHE A CA 1
ATOM 1409 C C . PHE A 1 189 ? -13.495 -11.900 10.560 1.00 86.31 189 PHE A C 1
ATOM 1411 O O . PHE A 1 189 ? -13.817 -12.357 11.655 1.00 86.31 189 PHE A O 1
ATOM 1418 N N . THR A 1 190 ? -13.177 -10.614 10.414 1.00 84.12 190 THR A N 1
ATOM 1419 C CA . THR A 1 190 ? -13.095 -9.708 11.566 1.00 84.12 190 THR A CA 1
ATOM 1420 C C . THR A 1 190 ? -14.464 -9.101 11.875 1.00 84.12 190 THR A C 1
ATOM 1422 O O . THR A 1 190 ? -15.047 -8.499 10.986 1.00 84.12 190 THR A O 1
ATOM 1425 N N . PRO A 1 191 ? -15.032 -9.188 13.084 1.00 77.88 191 PRO A N 1
ATOM 1426 C CA . PRO A 1 191 ? -16.263 -8.463 13.412 1.00 77.88 191 PRO A CA 1
ATOM 1427 C C . PRO A 1 191 ? -16.019 -6.941 13.446 1.00 77.88 191 PRO A C 1
ATOM 1429 O O . PRO A 1 191 ? -14.997 -6.485 13.952 1.00 77.88 191 PRO A O 1
ATOM 1432 N N . ASP A 1 192 ? -16.940 -6.144 12.888 1.00 77.19 192 ASP A N 1
ATOM 1433 C CA . ASP A 1 192 ? -16.878 -4.672 12.958 1.00 77.19 192 ASP A CA 1
ATOM 1434 C C . ASP A 1 192 ? -17.754 -4.143 14.100 1.00 77.19 192 ASP A C 1
ATOM 1436 O O . ASP A 1 192 ? -18.660 -4.827 14.582 1.00 77.19 192 ASP A O 1
ATOM 1440 N N . ALA A 1 193 ? -17.496 -2.911 14.528 1.00 65.50 193 ALA A N 1
ATOM 1441 C CA . ALA A 1 193 ? -18.311 -2.243 15.527 1.00 65.50 193 ALA A CA 1
ATOM 1442 C C . ALA A 1 193 ? -19.756 -2.076 15.028 1.00 65.50 193 ALA A C 1
ATOM 1444 O O . ALA A 1 193 ? -19.989 -1.590 13.918 1.00 65.50 193 ALA A O 1
ATOM 1445 N N . VAL A 1 194 ? -20.729 -2.444 15.868 1.00 56.97 194 VAL A N 1
ATOM 1446 C CA . VAL A 1 194 ? -22.152 -2.182 15.610 1.00 56.97 194 VAL A CA 1
ATOM 1447 C C . VAL A 1 194 ? -22.328 -0.671 15.440 1.00 56.97 194 VAL A C 1
ATOM 1449 O O . VAL A 1 194 ? -21.782 0.098 16.235 1.00 56.97 194 VAL A O 1
ATOM 1452 N N . LYS A 1 195 ? -23.049 -0.237 14.394 1.00 51.88 195 LYS A N 1
ATOM 1453 C CA . LYS A 1 195 ? -23.514 1.154 14.290 1.00 51.88 195 LYS A CA 1
ATOM 1454 C C . LYS A 1 195 ? -24.339 1.445 15.549 1.00 51.88 195 LYS A C 1
ATOM 1456 O O . LYS A 1 195 ? -25.417 0.873 15.689 1.00 51.88 195 LYS A O 1
ATOM 1461 N N . GLY A 1 196 ? -23.768 2.229 16.463 1.00 42.22 196 GLY A N 1
ATOM 1462 C CA . GLY A 1 196 ? -24.490 2.814 17.592 1.00 42.22 196 GLY A CA 1
ATOM 1463 C C . GLY A 1 196 ? -25.515 3.817 17.101 1.00 42.22 196 GLY A C 1
ATOM 1464 O O . GLY A 1 196 ? -25.222 4.479 16.077 1.00 42.22 196 GLY A O 1
#

Radius of gyration: 18.68 Å; chains: 1; bounding box: 46×33×50 Å

Sequence (196 aa):
EDGAVSADGKVVSRMASDPTAGQAAWGYGIAAAGLVIAILSPILGSIADQTGPRKPWIAFFATIKIVSLTLLWFAAPGSNLFLVVLLFSLASVAAEFSTVFNDSMMPRLVPKAEIGRISNMAWGLGYLGGMIALIFVVLFLAGNLETGKTLIGIDPLFGLDPKLGEDARFTGPMSAGWYFLFILPMFFFTPDAVKG